Protein AF-A0A7S0DVK1-F1 (afdb_monomer)

pLDDT: mean 75.24, std 17.15, range [36.19, 96.38]

Organism: NCBI:txid3032

Sequence (232 aa):
MAEKRKADSSQGLMGMIQQQLSDMPSQSKKPRQAEKNMGTDPLQTLFNRLKEIRDDFHKRGDMGGCNVEIEAKLGLIVSSDTGGRTGPFTPGAGAIEMLPGVMKGKKFVSGVSRRDFESFRKLQDVPALAEKIAKKTHAYTYNDDQRIQTDEEGNVILEMKTRELEFQIHLPACPYDCRITVSIEKPLEQKESLAVKDGWHSHRVKDRTSFVDLKARQGHSKASQWQADFTR

Mean predicted aligned error: 13.67 Å

Radius of gyration: 28.04 Å; Cα contacts (8 Å, |Δi|>4): 345; chains: 1; bounding box: 51×54×105 Å

Nearest PDB structures (foldseek):
  1d8h-assembly2_C  TM=8.168E-01  e=3.077E-07  Saccharomyces cerevisiae
  4pn1-assembly1_B  TM=6.549E-01  e=2.344E-08  Schizosaccharomyces pombe
  4pn0-assembly2_C  TM=6.817E-01  e=4.708E-08  Schizosaccharomyces pombe
  4pn1-assembly3_C  TM=7.565E-01  e=4.024E-07  Schizosaccharomyces pombe
  4pn0-assembly2_D  TM=6.816E-01  e=2.353E-07  Schizosaccharomyces pombe

Secondary structure (DSSP, 8-state):
--------SSHHHHHHHHHHHSSS-----------------HHHHHHHHHHHHHHHHHHHT--SS-EEEEEEEEEEEEETTT-SB-S---TT---EE--HHHHTTEEEEE---HHHHHHHHHHT--TTSEEEEEEEEEEEE-TTSEEEEEETT--EEEEEEEEEEEEEEE-TTSSSEEEEEEEEEEEPP--S--PPPS--SEEEEEEEEEEEEHHHHTT-TTS---EEEEE-

Structure (mmCIF, N/CA/C/O backbone):
data_AF-A0A7S0DVK1-F1
#
_entry.id   AF-A0A7S0DVK1-F1
#
loop_
_atom_site.group_PDB
_atom_site.id
_atom_site.type_symbol
_atom_site.label_atom_id
_atom_site.label_alt_id
_atom_site.label_comp_id
_atom_site.label_asym_id
_atom_site.label_entity_id
_atom_site.label_seq_id
_atom_site.pdbx_PDB_ins_code
_atom_site.Cartn_x
_atom_site.Cartn_y
_atom_site.Cartn_z
_atom_site.occupancy
_atom_site.B_iso_or_equiv
_atom_site.auth_seq_id
_atom_site.auth_comp_id
_atom_site.auth_asym_id
_atom_site.auth_atom_id
_atom_site.pdbx_PDB_model_num
ATOM 1 N N . MET A 1 1 ? 23.528 -32.175 -79.974 1.00 41.38 1 MET A N 1
ATOM 2 C CA . MET A 1 1 ? 23.850 -30.795 -79.556 1.00 41.38 1 MET A CA 1
ATOM 3 C C . MET A 1 1 ? 22.747 -30.323 -78.624 1.00 41.38 1 MET A C 1
ATOM 5 O O . MET A 1 1 ? 21.631 -30.148 -79.087 1.00 41.38 1 MET A O 1
ATOM 9 N N . ALA A 1 2 ? 23.015 -30.215 -77.325 1.00 40.31 2 ALA A N 1
ATOM 10 C CA . ALA A 1 2 ? 22.066 -29.676 -76.354 1.00 40.31 2 ALA A CA 1
ATOM 11 C C . ALA A 1 2 ? 22.835 -28.717 -75.445 1.00 40.31 2 ALA A C 1
ATOM 13 O O . ALA A 1 2 ? 23.632 -29.152 -74.615 1.00 40.31 2 ALA A O 1
ATOM 14 N N . GLU A 1 3 ? 22.641 -27.416 -75.653 1.00 38.03 3 GLU A N 1
ATOM 15 C CA . GLU A 1 3 ? 23.279 -26.363 -74.871 1.00 38.03 3 GLU A CA 1
ATOM 16 C C . GLU A 1 3 ? 22.235 -25.571 -74.076 1.00 38.03 3 GLU A C 1
ATOM 18 O O . GLU A 1 3 ? 21.311 -24.978 -74.626 1.00 38.03 3 GLU A O 1
ATOM 23 N N . LYS A 1 4 ? 22.412 -25.637 -72.751 1.00 46.94 4 LYS A N 1
ATOM 24 C CA . LYS A 1 4 ? 22.251 -24.591 -71.728 1.00 46.94 4 LYS A CA 1
ATOM 25 C C . LYS A 1 4 ? 21.407 -23.361 -72.086 1.00 46.94 4 LYS A C 1
ATOM 27 O O . LYS A 1 4 ? 21.846 -22.571 -72.909 1.00 46.94 4 LYS A O 1
ATOM 32 N N . ARG A 1 5 ? 20.416 -23.046 -71.234 1.00 41.91 5 ARG A N 1
ATOM 33 C CA . ARG A 1 5 ? 20.303 -21.721 -70.575 1.00 41.91 5 ARG A CA 1
ATOM 34 C C . ARG A 1 5 ? 19.697 -21.849 -69.172 1.00 41.91 5 ARG A C 1
ATOM 36 O O . ARG A 1 5 ? 18.561 -22.276 -69.006 1.00 41.91 5 ARG A O 1
ATOM 43 N N . LYS A 1 6 ? 20.482 -21.455 -68.169 1.00 47.03 6 LYS A N 1
ATOM 44 C CA . LYS A 1 6 ? 20.056 -21.094 -66.812 1.00 47.03 6 LYS A CA 1
ATOM 45 C C . LYS A 1 6 ? 20.695 -19.740 -66.495 1.00 47.03 6 LYS A C 1
ATOM 47 O O . LYS A 1 6 ? 21.827 -19.520 -66.911 1.00 47.03 6 LYS A O 1
ATOM 52 N N . ALA A 1 7 ? 19.977 -18.973 -65.675 1.00 45.81 7 ALA A N 1
ATOM 53 C CA . ALA A 1 7 ? 20.378 -17.770 -64.941 1.00 45.81 7 ALA A CA 1
ATOM 54 C C . ALA A 1 7 ? 20.360 -16.440 -65.716 1.00 45.81 7 ALA A C 1
ATOM 56 O O . ALA A 1 7 ? 21.209 -16.207 -66.561 1.00 45.81 7 ALA A O 1
ATOM 57 N N . ASP A 1 8 ? 19.383 -15.583 -65.386 1.00 49.91 8 ASP A N 1
ATOM 58 C CA . ASP A 1 8 ? 19.635 -14.193 -64.956 1.00 49.91 8 ASP A CA 1
ATOM 59 C C . ASP A 1 8 ? 18.326 -13.492 -64.542 1.00 49.91 8 ASP A C 1
ATOM 61 O O . ASP A 1 8 ? 17.717 -12.740 -65.296 1.00 49.91 8 ASP A O 1
ATOM 65 N N . SER A 1 9 ? 17.854 -13.752 -63.318 1.00 51.34 9 SER A N 1
ATOM 66 C CA . SER A 1 9 ? 16.711 -13.022 -62.731 1.00 51.34 9 SER A CA 1
ATOM 67 C C . SER A 1 9 ? 16.993 -12.458 -61.334 1.00 51.34 9 SER A C 1
ATOM 69 O O . SER A 1 9 ? 16.112 -11.866 -60.718 1.00 51.34 9 SER A O 1
ATOM 71 N N . SER A 1 10 ? 18.214 -12.619 -60.816 1.00 50.59 10 SER A N 1
ATOM 72 C CA . SER A 1 10 ? 18.593 -12.204 -59.458 1.00 50.59 10 SER A CA 1
ATOM 73 C C . SER A 1 10 ? 19.271 -10.833 -59.381 1.00 50.59 10 SER A C 1
ATOM 75 O O . SER A 1 10 ? 19.397 -10.296 -58.284 1.00 50.59 10 SER A O 1
ATOM 77 N N . GLN A 1 11 ? 19.673 -10.230 -60.507 1.00 49.16 11 GLN A N 1
ATOM 78 C CA . GLN A 1 11 ? 20.284 -8.891 -60.507 1.00 49.16 11 GLN A CA 1
ATOM 79 C C . GLN A 1 11 ? 19.259 -7.743 -60.488 1.00 49.16 11 GLN A C 1
ATOM 81 O O . GLN A 1 11 ? 19.548 -6.684 -59.939 1.00 49.16 11 GLN A O 1
ATOM 86 N N . GLY A 1 12 ? 18.038 -7.954 -60.996 1.00 44.53 12 GLY A N 1
ATOM 87 C CA . GLY A 1 12 ? 16.997 -6.915 -61.017 1.00 44.53 12 GLY A CA 1
ATOM 88 C C . GLY A 1 12 ? 16.368 -6.618 -59.650 1.00 44.53 12 GLY A C 1
ATOM 89 O O . GLY A 1 12 ? 16.011 -5.476 -59.370 1.00 44.53 12 GLY A O 1
ATOM 90 N N . LEU A 1 13 ? 16.274 -7.621 -58.766 1.00 48.06 13 LEU A N 1
ATOM 91 C CA . LEU A 1 13 ? 15.628 -7.462 -57.455 1.00 48.06 13 LEU A CA 1
ATOM 92 C C . LEU A 1 13 ? 16.511 -6.716 -56.437 1.00 48.06 13 LEU A C 1
ATOM 94 O O . LEU A 1 13 ? 15.996 -5.975 -55.605 1.00 48.06 13 LEU A O 1
ATOM 98 N N . MET A 1 14 ? 17.837 -6.878 -56.517 1.00 48.59 14 MET A N 1
ATOM 99 C CA . MET A 1 14 ? 18.789 -6.200 -55.623 1.00 48.59 14 MET A CA 1
ATOM 100 C C . MET A 1 14 ? 18.850 -4.685 -55.873 1.00 48.59 14 MET A C 1
ATOM 102 O O . MET A 1 14 ? 18.944 -3.915 -54.919 1.00 48.59 14 MET A O 1
ATOM 106 N N . GLY A 1 15 ? 18.734 -4.247 -57.134 1.00 47.47 15 GLY A N 1
ATOM 107 C CA . GLY A 1 15 ? 18.763 -2.822 -57.487 1.00 47.47 15 GLY A CA 1
ATOM 108 C C . GLY A 1 15 ? 17.544 -2.042 -56.983 1.00 47.47 15 GLY A C 1
ATOM 109 O O . GLY A 1 15 ? 17.680 -0.907 -56.534 1.00 47.47 15 GLY A O 1
ATOM 110 N N . MET A 1 16 ? 16.359 -2.666 -56.971 1.00 52.06 16 MET A N 1
ATOM 111 C CA . MET A 1 16 ? 15.129 -2.017 -56.494 1.00 52.06 16 MET A CA 1
ATOM 112 C C . MET A 1 16 ? 15.072 -1.875 -54.965 1.00 52.06 16 MET A C 1
ATOM 114 O O . MET A 1 16 ? 14.532 -0.889 -54.464 1.00 52.06 16 MET A O 1
ATOM 118 N N . ILE A 1 17 ? 15.677 -2.802 -54.214 1.00 51.41 17 ILE A N 1
ATOM 119 C CA . ILE A 1 17 ? 15.744 -2.718 -52.743 1.00 51.41 17 ILE A CA 1
ATOM 120 C C . ILE A 1 17 ? 16.696 -1.595 -52.301 1.00 51.41 17 ILE A C 1
ATOM 122 O O . ILE A 1 17 ? 16.425 -0.906 -51.319 1.00 51.41 17 ILE A O 1
ATOM 126 N N . GLN A 1 18 ? 17.780 -1.352 -53.044 1.00 49.88 18 GLN A N 1
ATOM 127 C CA . GLN A 1 18 ? 18.722 -0.276 -52.721 1.00 49.88 18 GLN A CA 1
ATOM 128 C C . GLN A 1 18 ? 18.139 1.125 -52.943 1.00 49.88 18 GLN A C 1
ATOM 130 O O . GLN A 1 18 ? 18.458 2.035 -52.181 1.00 49.88 18 GLN A O 1
ATOM 135 N N . GLN A 1 19 ? 17.242 1.291 -53.917 1.00 48.72 19 GLN A N 1
ATOM 136 C CA . GLN A 1 19 ? 16.656 2.594 -54.240 1.00 48.72 19 GLN A CA 1
ATOM 137 C C . GLN A 1 19 ? 15.481 2.980 -53.319 1.00 48.72 19 GLN A C 1
ATOM 139 O O . GLN A 1 19 ? 15.229 4.161 -53.108 1.00 48.72 19 GLN A O 1
ATOM 144 N N . GLN A 1 20 ? 14.813 2.012 -52.678 1.00 46.94 20 GLN A N 1
ATOM 145 C CA . GLN A 1 20 ? 13.814 2.297 -51.632 1.00 46.94 20 GLN A CA 1
ATOM 146 C C . GLN A 1 20 ? 14.429 2.635 -50.262 1.00 46.94 20 GLN A C 1
ATOM 148 O O . GLN A 1 20 ? 13.746 3.194 -49.405 1.00 46.94 20 GLN A O 1
ATOM 153 N N . LEU A 1 21 ? 15.714 2.333 -50.046 1.00 44.25 21 LEU A N 1
ATOM 154 C CA . LEU A 1 21 ? 16.427 2.672 -48.809 1.00 44.25 21 LEU A CA 1
ATOM 155 C C . LEU A 1 21 ? 17.049 4.079 -48.834 1.00 44.25 21 LEU A C 1
ATOM 157 O O . LEU A 1 21 ? 17.351 4.614 -47.769 1.00 44.25 21 LEU A O 1
ATOM 161 N N . SER A 1 22 ? 17.224 4.688 -50.013 1.00 45.62 22 SER A N 1
ATOM 162 C CA . SER A 1 22 ? 17.823 6.024 -50.163 1.00 45.62 22 SER A CA 1
ATOM 163 C C . SER A 1 22 ? 16.842 7.188 -49.982 1.00 45.62 22 SER A C 1
ATOM 165 O O . SER A 1 22 ? 17.287 8.297 -49.701 1.00 45.62 22 SER A O 1
ATOM 167 N N . ASP A 1 23 ? 15.533 6.936 -50.073 1.00 42.38 23 ASP A N 1
ATOM 168 C CA . ASP A 1 23 ? 14.489 7.974 -50.000 1.00 42.38 23 ASP A CA 1
ATOM 169 C C . ASP A 1 23 ? 13.809 8.076 -48.622 1.00 42.38 23 ASP A C 1
ATOM 171 O O . ASP A 1 23 ? 12.828 8.804 -48.448 1.00 42.38 23 ASP A O 1
ATOM 175 N N . MET A 1 24 ? 14.330 7.389 -47.599 1.00 40.25 24 MET A N 1
ATOM 176 C CA . MET A 1 24 ? 13.865 7.614 -46.231 1.00 40.25 24 MET A CA 1
ATOM 177 C C . MET A 1 24 ? 14.473 8.907 -45.670 1.00 40.25 24 MET A C 1
ATOM 179 O O . MET A 1 24 ? 15.699 9.042 -45.630 1.00 40.25 24 MET A O 1
ATOM 183 N N . PRO A 1 25 ? 13.656 9.863 -45.187 1.00 37.81 25 PRO A N 1
ATOM 184 C CA . PRO A 1 25 ? 14.170 11.087 -44.599 1.00 37.81 25 PRO A CA 1
ATOM 185 C C . PRO A 1 25 ? 15.069 10.739 -43.413 1.00 37.81 25 PRO A C 1
ATOM 187 O O . PRO A 1 25 ? 14.627 10.138 -42.432 1.00 37.81 25 PRO A O 1
ATOM 190 N N . SER A 1 26 ? 16.333 11.155 -43.511 1.00 47.69 26 SER A N 1
ATOM 191 C CA . SER A 1 26 ? 17.316 11.157 -42.430 1.00 47.69 26 SER A CA 1
ATOM 192 C C . SER A 1 26 ? 16.790 12.007 -41.270 1.00 47.69 26 SER A C 1
ATOM 194 O O . SER A 1 26 ? 17.129 13.182 -41.108 1.00 47.69 26 SER A O 1
ATOM 196 N N . GLN A 1 27 ? 15.951 11.414 -40.422 1.00 45.12 27 GLN A N 1
ATOM 197 C CA . GLN A 1 27 ? 15.695 11.931 -39.091 1.00 45.12 27 GLN A CA 1
ATOM 198 C C . GLN A 1 27 ? 16.911 11.604 -38.229 1.00 45.12 27 GLN A C 1
ATOM 200 O O . GLN A 1 27 ? 16.875 10.750 -37.350 1.00 45.12 27 GLN A O 1
ATOM 205 N N . SER A 1 28 ? 17.988 12.361 -38.433 1.00 41.62 28 SER A N 1
ATOM 206 C CA . SER A 1 28 ? 19.069 12.523 -37.466 1.00 41.62 28 SER A CA 1
ATOM 207 C C . SER A 1 28 ? 18.577 13.330 -36.255 1.00 41.62 28 SER A C 1
ATOM 209 O O . SER A 1 28 ? 19.217 14.281 -35.805 1.00 41.62 28 SER A O 1
ATOM 211 N N . LYS A 1 29 ? 17.412 12.979 -35.703 1.00 41.78 29 LYS A N 1
ATOM 212 C CA . LYS A 1 29 ? 17.130 13.291 -34.312 1.00 41.78 29 LYS A CA 1
ATOM 213 C C . LYS A 1 29 ? 17.962 12.284 -33.546 1.00 41.78 29 LYS A C 1
ATOM 215 O O . LYS A 1 29 ? 17.603 11.110 -33.490 1.00 41.78 29 LYS A O 1
ATOM 220 N N . LYS A 1 30 ? 19.097 12.743 -33.000 1.00 37.88 30 LYS A N 1
ATOM 221 C CA . LYS A 1 30 ? 19.802 12.017 -31.937 1.00 37.88 30 LYS A CA 1
ATOM 222 C C . LYS A 1 30 ? 18.719 11.408 -31.042 1.00 37.88 30 LYS A C 1
ATOM 224 O O . LYS A 1 30 ? 17.828 12.175 -30.651 1.00 37.88 30 LYS A O 1
ATOM 229 N N . PRO A 1 31 ? 18.726 10.087 -30.774 1.00 39.97 31 PRO A N 1
ATOM 230 C CA . PRO A 1 31 ? 17.768 9.526 -29.841 1.00 39.97 31 PRO A CA 1
ATOM 231 C C . PRO A 1 31 ? 17.840 10.408 -28.604 1.00 39.97 31 PRO A C 1
ATOM 233 O O . PRO A 1 31 ? 18.941 10.633 -28.090 1.00 39.97 31 PRO A O 1
ATOM 236 N N . ARG A 1 32 ? 16.707 11.016 -28.213 1.00 38.44 32 ARG A N 1
ATOM 237 C CA . ARG A 1 32 ? 16.635 11.737 -26.942 1.00 38.44 32 ARG A CA 1
ATOM 238 C C . ARG A 1 32 ? 17.227 10.768 -25.944 1.00 38.44 32 ARG A C 1
ATOM 240 O O . ARG A 1 32 ? 16.721 9.653 -25.826 1.00 38.44 32 ARG A O 1
ATOM 247 N N . GLN A 1 33 ? 18.348 11.155 -25.344 1.00 36.19 33 GLN A N 1
ATOM 248 C CA . GLN A 1 33 ? 18.967 10.368 -24.302 1.00 36.19 33 GLN A CA 1
ATOM 249 C C . GLN A 1 33 ? 17.839 10.159 -23.301 1.00 36.19 33 GLN A C 1
ATOM 251 O O . GLN A 1 33 ? 17.321 11.144 -22.772 1.00 36.19 33 GLN A O 1
ATOM 256 N N . ALA A 1 34 ? 17.344 8.921 -23.185 1.00 41.56 34 ALA A N 1
ATOM 257 C CA . ALA A 1 34 ? 16.350 8.611 -22.176 1.00 41.56 34 ALA A CA 1
ATOM 258 C C . ALA A 1 34 ? 16.950 9.157 -20.888 1.00 41.56 34 ALA A C 1
ATOM 260 O O . ALA A 1 34 ? 18.116 8.850 -20.613 1.00 41.56 34 ALA A O 1
ATOM 261 N N . GLU A 1 35 ? 16.231 10.048 -20.197 1.00 43.75 35 GLU A N 1
ATOM 262 C CA . GLU A 1 35 ? 16.652 10.500 -18.878 1.00 43.75 35 GLU A CA 1
ATOM 263 C C . GLU A 1 35 ? 17.044 9.234 -18.136 1.00 43.75 35 GLU A C 1
ATOM 265 O O . GLU A 1 35 ? 16.230 8.319 -17.980 1.00 43.75 35 GLU A O 1
ATOM 270 N N . LYS A 1 36 ? 18.343 9.110 -17.854 1.00 47.16 36 LYS A N 1
ATOM 271 C CA . LYS A 1 36 ? 18.932 7.930 -17.242 1.00 47.16 36 LYS A CA 1
ATOM 272 C C . LYS A 1 36 ? 18.424 7.940 -15.810 1.00 47.16 36 LYS A C 1
ATOM 274 O O . LYS A 1 36 ? 19.112 8.379 -14.897 1.00 47.16 36 LYS A O 1
ATOM 279 N N . ASN A 1 37 ? 17.185 7.510 -15.622 1.00 52.44 37 ASN A N 1
ATOM 280 C CA . ASN A 1 37 ? 16.636 7.225 -14.320 1.00 52.44 37 ASN A CA 1
ATOM 281 C C . ASN A 1 37 ? 17.308 5.913 -13.909 1.00 52.44 37 ASN A C 1
ATOM 283 O O . ASN A 1 37 ? 16.774 4.827 -14.113 1.00 52.44 37 ASN A O 1
ATOM 287 N N . MET A 1 38 ? 18.562 6.015 -13.455 1.00 50.69 38 MET A N 1
ATOM 288 C CA . MET A 1 38 ? 19.439 4.892 -13.090 1.00 50.69 38 MET A CA 1
ATOM 289 C C . MET A 1 38 ? 18.941 4.144 -11.839 1.00 50.69 38 MET A C 1
ATOM 291 O O . MET A 1 38 ? 19.658 3.304 -11.303 1.00 50.69 38 MET A O 1
ATOM 295 N N . GLY A 1 39 ? 17.717 4.439 -11.391 1.00 56.62 39 GLY A N 1
ATOM 296 C CA . GLY A 1 39 ? 17.227 4.136 -10.061 1.00 56.62 39 GLY A CA 1
ATOM 297 C C . GLY A 1 39 ? 17.920 5.039 -9.047 1.00 56.62 39 GLY A C 1
ATOM 298 O O . GLY A 1 39 ? 19.141 5.027 -8.910 1.00 56.62 39 GLY A O 1
ATOM 299 N N . THR A 1 40 ? 17.153 5.856 -8.340 1.00 61.91 40 THR A N 1
ATOM 300 C CA . THR A 1 40 ? 17.604 6.392 -7.054 1.00 61.91 40 THR A CA 1
ATOM 301 C C . THR A 1 40 ? 17.559 5.254 -6.036 1.00 61.91 40 THR A C 1
ATOM 303 O O . THR A 1 40 ? 16.761 4.328 -6.184 1.00 61.91 40 THR A O 1
ATOM 306 N N . ASP A 1 41 ? 18.387 5.303 -4.990 1.00 70.19 41 ASP A N 1
ATOM 307 C CA . ASP A 1 41 ? 18.219 4.385 -3.860 1.00 70.19 41 ASP A CA 1
ATOM 308 C C . ASP A 1 41 ? 16.758 4.481 -3.360 1.00 70.19 41 ASP A C 1
ATOM 310 O O . ASP A 1 41 ? 16.315 5.583 -3.010 1.00 70.19 41 ASP A O 1
ATOM 314 N N . PRO A 1 42 ? 15.984 3.375 -3.344 1.00 67.94 42 PRO A N 1
ATOM 315 C CA . PRO A 1 42 ? 14.587 3.391 -2.907 1.00 67.94 42 PRO A CA 1
ATOM 316 C C . PRO A 1 42 ? 14.422 3.955 -1.497 1.00 67.94 42 PRO A C 1
ATOM 318 O O . PRO A 1 42 ? 13.396 4.572 -1.208 1.00 67.94 42 PRO A O 1
ATOM 321 N N . LEU A 1 43 ? 15.424 3.771 -0.630 1.00 73.50 43 LEU A N 1
ATOM 322 C CA . LEU A 1 43 ? 15.417 4.328 0.717 1.00 73.50 43 LEU A CA 1
ATOM 323 C C . LEU A 1 43 ? 15.540 5.847 0.686 1.00 73.50 43 LEU A C 1
ATOM 325 O O . LEU A 1 43 ? 14.836 6.524 1.429 1.00 73.50 43 LEU A O 1
ATOM 329 N N . GLN A 1 44 ? 16.369 6.391 -0.205 1.00 76.56 44 GLN A N 1
ATOM 330 C CA . GLN A 1 44 ? 16.499 7.834 -0.373 1.00 76.56 44 GLN A CA 1
ATOM 331 C C . GLN A 1 44 ? 15.225 8.449 -0.962 1.00 76.56 44 GLN A C 1
ATOM 333 O O . GLN A 1 44 ? 14.779 9.496 -0.490 1.00 76.56 44 GLN A O 1
ATOM 338 N N . THR A 1 45 ? 14.607 7.795 -1.951 1.00 72.81 45 THR A N 1
ATOM 339 C CA . THR A 1 45 ? 13.303 8.217 -2.483 1.00 72.81 45 THR A CA 1
ATOM 340 C C . THR A 1 45 ? 12.243 8.214 -1.384 1.00 72.81 45 THR A C 1
ATOM 342 O O . THR A 1 45 ? 11.575 9.228 -1.182 1.00 72.81 45 THR A O 1
ATOM 345 N N . LEU A 1 46 ? 12.119 7.114 -0.633 1.00 76.12 46 LEU A N 1
ATOM 346 C CA . LEU A 1 46 ? 11.175 7.021 0.479 1.00 76.12 46 LEU A CA 1
ATOM 347 C C . LEU A 1 46 ? 11.443 8.109 1.524 1.00 76.12 46 LEU A C 1
ATOM 349 O O . LEU A 1 46 ? 10.517 8.797 1.938 1.00 76.12 46 LEU A O 1
ATOM 353 N N . PHE A 1 47 ? 12.703 8.308 1.908 1.00 82.81 47 PHE A N 1
ATOM 354 C CA . PHE A 1 47 ? 13.099 9.333 2.868 1.00 82.81 47 PHE A CA 1
ATOM 355 C C . PHE A 1 47 ? 12.680 10.737 2.418 1.00 82.81 47 PHE A C 1
ATOM 357 O O . PHE A 1 47 ? 12.074 11.473 3.196 1.00 82.81 47 PHE A O 1
ATOM 364 N N . ASN A 1 48 ? 12.951 11.100 1.160 1.00 81.19 48 ASN A N 1
ATOM 365 C CA . ASN A 1 48 ? 12.584 12.407 0.613 1.00 81.19 48 ASN A CA 1
ATOM 366 C C . ASN A 1 48 ? 11.063 12.615 0.638 1.00 81.19 48 ASN A C 1
ATOM 368 O O . ASN A 1 48 ? 10.596 13.657 1.092 1.00 81.19 48 ASN A O 1
ATOM 372 N N . ARG A 1 49 ? 10.290 11.596 0.246 1.00 76.81 49 ARG A N 1
ATOM 373 C CA . ARG A 1 49 ? 8.822 11.638 0.270 1.00 76.81 49 ARG A CA 1
ATOM 374 C C . ARG A 1 49 ? 8.249 11.743 1.679 1.00 76.81 49 ARG A C 1
ATOM 376 O O . ARG A 1 49 ? 7.352 12.543 1.924 1.00 76.81 49 ARG A O 1
ATOM 383 N N . LEU A 1 50 ? 8.779 10.972 2.627 1.00 81.81 50 LEU A N 1
ATOM 384 C CA . LEU A 1 50 ? 8.355 11.055 4.026 1.00 81.81 50 LEU A CA 1
ATOM 385 C C . LEU A 1 50 ? 8.688 12.420 4.636 1.00 81.81 50 LEU A C 1
ATOM 387 O O . LEU A 1 50 ? 7.913 12.940 5.439 1.00 81.81 50 LEU A O 1
ATOM 391 N N . LYS A 1 51 ? 9.812 13.025 4.234 1.00 85.69 51 LYS A N 1
ATOM 392 C CA . LYS A 1 51 ? 10.178 14.382 4.642 1.00 85.69 51 LYS A CA 1
ATOM 393 C C . LYS A 1 51 ? 9.191 15.423 4.102 1.00 85.69 51 LYS A C 1
ATOM 395 O O . LYS A 1 51 ? 8.739 16.248 4.888 1.00 85.69 51 LYS A O 1
ATOM 400 N N . GLU A 1 52 ? 8.825 15.353 2.819 1.00 82.81 52 GLU A N 1
ATOM 401 C CA . GLU A 1 52 ? 7.811 16.230 2.204 1.00 82.81 52 GLU A CA 1
ATOM 402 C C . GLU A 1 52 ? 6.486 16.175 2.982 1.00 82.81 52 GLU A C 1
ATOM 404 O O . GLU A 1 52 ? 5.984 17.206 3.424 1.00 82.81 52 GLU A O 1
ATOM 409 N N . ILE A 1 53 ? 5.988 14.964 3.258 1.00 78.69 53 ILE A N 1
ATOM 410 C CA . ILE A 1 53 ? 4.753 14.753 4.029 1.00 78.69 53 ILE A CA 1
ATOM 411 C C . ILE A 1 53 ? 4.852 15.355 5.431 1.00 78.69 53 ILE A C 1
ATOM 413 O O . ILE A 1 53 ? 3.938 16.043 5.886 1.00 78.69 53 ILE A O 1
ATOM 417 N N . ARG A 1 54 ? 5.951 15.082 6.143 1.00 83.62 54 ARG A N 1
ATOM 418 C CA . ARG A 1 54 ? 6.169 15.611 7.491 1.00 83.62 54 ARG A CA 1
ATOM 419 C C . ARG A 1 54 ? 6.153 17.137 7.484 1.00 83.62 54 ARG A C 1
ATOM 421 O O . ARG A 1 54 ? 5.547 17.741 8.368 1.00 83.62 54 ARG A O 1
ATOM 428 N N . ASP A 1 55 ? 6.830 17.754 6.524 1.00 85.31 55 ASP A N 1
ATOM 429 C CA . ASP A 1 55 ? 6.918 19.208 6.426 1.00 85.31 55 ASP A CA 1
ATOM 430 C C . ASP A 1 55 ? 5.537 19.811 6.091 1.00 85.31 55 ASP A C 1
ATOM 432 O O . ASP A 1 55 ? 5.162 20.843 6.649 1.00 85.31 55 ASP A O 1
ATOM 436 N N . ASP A 1 56 ? 4.729 19.133 5.274 1.00 81.19 56 ASP A N 1
ATOM 437 C CA . ASP A 1 56 ? 3.349 19.536 4.984 1.00 81.19 56 ASP A CA 1
ATOM 438 C C . ASP A 1 56 ? 2.404 19.359 6.184 1.00 81.19 56 ASP A C 1
ATOM 440 O O . ASP A 1 56 ? 1.535 20.204 6.409 1.00 81.19 56 ASP A O 1
ATOM 444 N N . PHE A 1 57 ? 2.600 18.337 7.025 1.00 77.88 57 PHE A N 1
ATOM 445 C CA . PHE A 1 57 ? 1.895 18.229 8.311 1.00 77.88 57 PHE A CA 1
ATOM 446 C C . PHE A 1 57 ? 2.199 19.391 9.249 1.00 77.88 57 PHE A C 1
ATOM 448 O O . PHE A 1 57 ? 1.281 19.948 9.854 1.00 77.88 57 PHE A O 1
ATOM 455 N N . HIS A 1 58 ? 3.471 19.788 9.343 1.00 81.69 58 HIS A N 1
ATOM 456 C CA . HIS A 1 58 ? 3.866 20.925 10.173 1.00 81.69 58 HIS A CA 1
ATOM 457 C C . HIS A 1 58 ? 3.202 22.220 9.699 1.00 81.69 58 HIS A C 1
ATOM 459 O O . HIS A 1 58 ? 2.722 22.989 10.527 1.00 81.69 58 HIS A O 1
ATOM 465 N N . LYS A 1 59 ? 3.117 22.445 8.381 1.00 84.19 59 LYS A N 1
ATOM 466 C CA . LYS A 1 59 ? 2.457 23.635 7.816 1.00 84.19 59 LYS A CA 1
ATOM 467 C C . LYS A 1 59 ? 0.954 23.671 8.093 1.00 84.19 59 LYS A C 1
ATOM 469 O O . LYS A 1 59 ? 0.415 24.747 8.322 1.00 84.19 59 LYS A O 1
ATOM 474 N N . ARG A 1 60 ? 0.280 22.515 8.053 1.00 80.69 60 ARG A N 1
ATOM 475 C CA . ARG A 1 60 ? -1.173 22.407 8.272 1.00 80.69 60 ARG A CA 1
ATOM 476 C C . ARG A 1 60 ? -1.584 22.481 9.745 1.00 80.69 60 ARG A C 1
ATOM 478 O O . ARG A 1 60 ? -2.754 22.704 10.027 1.00 80.69 60 ARG A O 1
ATOM 485 N N . GLY A 1 61 ? -0.649 22.292 10.680 1.00 72.94 61 GLY A N 1
ATOM 486 C CA . GLY A 1 61 ? -0.958 22.204 12.112 1.00 72.94 61 GLY A CA 1
ATOM 487 C C . GLY A 1 61 ? -1.625 20.882 12.523 1.00 72.94 61 GLY A C 1
ATOM 488 O O . GLY A 1 61 ? -2.088 20.752 13.651 1.00 72.94 61 GLY A O 1
ATOM 489 N N . ASP A 1 62 ? -1.631 19.881 11.639 1.00 69.94 62 ASP A N 1
ATOM 490 C CA . ASP A 1 62 ? -2.304 18.578 11.795 1.00 69.94 62 ASP A CA 1
ATOM 491 C C . ASP A 1 62 ? -1.510 17.563 12.657 1.00 69.94 62 ASP A C 1
ATOM 493 O O . ASP A 1 62 ? -1.766 16.362 12.624 1.00 69.94 62 ASP A O 1
ATOM 497 N N . MET A 1 63 ? -0.522 18.013 13.437 1.00 64.31 63 MET A N 1
ATOM 498 C CA . MET A 1 63 ? 0.378 17.136 14.211 1.00 64.31 63 MET A CA 1
ATOM 499 C C . MET A 1 63 ? -0.253 16.560 15.499 1.00 64.31 63 MET A C 1
ATOM 501 O O . MET A 1 63 ? 0.400 15.791 16.205 1.00 64.31 63 MET A O 1
ATOM 505 N N . GLY A 1 64 ? -1.495 16.928 15.838 1.00 64.31 64 GLY A N 1
ATOM 506 C CA . GLY A 1 64 ? -2.198 16.470 17.042 1.00 64.31 64 GLY A CA 1
ATOM 507 C C . GLY A 1 64 ? -3.271 15.414 16.753 1.00 64.31 64 GLY A C 1
ATOM 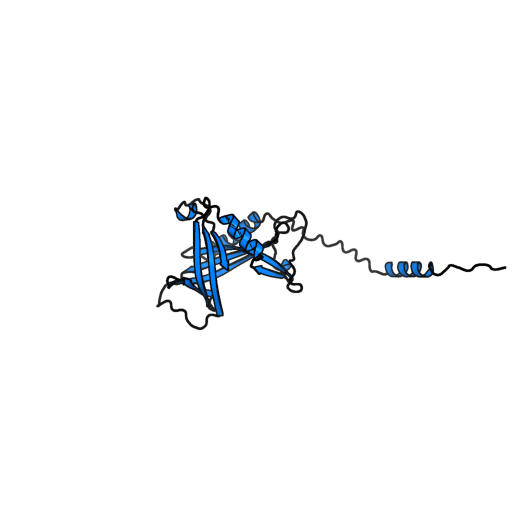508 O O . GLY A 1 64 ? -4.097 15.596 15.865 1.00 64.31 64 GLY A O 1
ATOM 509 N N . GLY A 1 65 ? -3.286 14.321 17.525 1.00 68.69 65 GLY A N 1
ATOM 510 C CA . GLY A 1 65 ? -4.417 13.377 17.594 1.00 68.69 65 GLY A CA 1
ATOM 511 C C . GLY A 1 65 ? -4.645 12.470 16.376 1.00 68.69 65 GLY A C 1
ATOM 512 O O . GLY A 1 65 ? -5.674 11.805 16.312 1.00 68.69 65 GLY A O 1
ATOM 513 N N . CYS A 1 66 ? -3.714 12.428 15.422 1.00 74.38 66 CYS A N 1
ATOM 514 C CA . CYS A 1 66 ? -3.830 11.638 14.196 1.00 74.38 66 CYS A CA 1
ATOM 515 C C . CYS A 1 66 ? -2.779 10.521 14.162 1.00 74.38 66 CYS A C 1
ATOM 517 O O . CYS A 1 66 ? -1.628 10.746 14.537 1.00 74.38 66 CYS A O 1
ATOM 519 N N . ASN A 1 67 ? -3.149 9.344 13.656 1.00 81.12 67 ASN A N 1
ATOM 520 C CA . ASN A 1 67 ? -2.204 8.267 13.377 1.00 81.12 67 ASN A CA 1
ATOM 521 C C . ASN A 1 67 ? -1.738 8.359 11.921 1.00 81.12 67 ASN A C 1
ATOM 523 O O . ASN A 1 67 ? -2.547 8.558 11.016 1.00 81.12 67 ASN A O 1
ATOM 527 N N . VAL A 1 68 ? -0.437 8.203 11.685 1.00 81.19 68 VAL A N 1
ATOM 528 C CA . VAL A 1 68 ? 0.121 8.110 10.330 1.00 81.19 68 VAL A CA 1
ATOM 529 C C . VAL A 1 68 ? 0.406 6.644 10.030 1.00 81.19 68 VAL A C 1
ATOM 531 O O . VAL A 1 68 ? 1.228 6.020 10.696 1.00 81.19 68 VAL A O 1
ATOM 534 N N . GLU A 1 69 ? -0.250 6.104 9.007 1.00 86.44 69 GLU A N 1
ATOM 535 C CA . GLU A 1 69 ? 0.008 4.759 8.500 1.00 86.44 69 GLU A CA 1
ATOM 536 C C . GLU A 1 69 ? 0.864 4.846 7.233 1.00 86.44 69 GLU A C 1
ATOM 538 O O . GLU A 1 69 ? 0.466 5.458 6.240 1.00 86.44 69 GLU A O 1
ATOM 543 N N . ILE A 1 70 ? 2.033 4.205 7.255 1.00 87.75 70 ILE A N 1
ATOM 544 C CA . ILE A 1 70 ? 2.888 4.015 6.081 1.00 87.75 70 ILE A CA 1
ATOM 545 C C . ILE A 1 70 ? 2.838 2.530 5.729 1.00 87.75 70 ILE A C 1
ATOM 547 O O . ILE A 1 70 ? 3.319 1.689 6.484 1.00 87.75 70 ILE A O 1
ATOM 551 N N . GLU A 1 71 ? 2.262 2.202 4.577 1.00 92.06 71 GLU A N 1
ATOM 552 C CA . GLU A 1 71 ? 2.025 0.822 4.154 1.00 92.06 71 GLU A CA 1
ATOM 553 C C . GLU A 1 71 ? 2.740 0.544 2.826 1.00 92.06 71 GLU A C 1
ATOM 555 O O . GLU A 1 71 ? 2.552 1.260 1.840 1.00 92.06 71 GLU A O 1
ATOM 560 N N . ALA A 1 72 ? 3.546 -0.520 2.792 1.00 92.50 72 ALA A N 1
ATOM 561 C CA . ALA A 1 72 ? 4.188 -1.026 1.584 1.00 92.50 72 ALA A CA 1
ATOM 562 C C . ALA A 1 72 ? 3.486 -2.311 1.123 1.00 92.50 72 ALA A C 1
ATOM 564 O O . ALA A 1 72 ? 3.454 -3.311 1.839 1.00 92.50 72 ALA A O 1
ATOM 565 N N . LYS A 1 73 ? 2.926 -2.294 -0.089 1.00 95.25 73 LYS A N 1
ATOM 566 C CA . LYS A 1 73 ? 2.222 -3.433 -0.691 1.00 95.25 73 LYS A CA 1
ATOM 567 C C . LYS A 1 73 ? 3.007 -4.016 -1.845 1.00 95.25 73 LYS A C 1
ATOM 569 O O . LYS A 1 73 ? 3.372 -3.295 -2.771 1.00 95.25 73 LYS A O 1
ATOM 574 N N . LEU A 1 74 ? 3.147 -5.337 -1.837 1.00 96.00 74 LEU A N 1
ATOM 575 C CA . LEU A 1 74 ? 3.618 -6.085 -2.996 1.00 96.00 74 LEU A CA 1
ATOM 576 C C . LEU A 1 74 ? 2.519 -6.185 -4.058 1.00 96.00 74 LEU A C 1
ATOM 578 O O . LEU A 1 74 ? 1.326 -6.315 -3.752 1.00 96.00 74 LEU A O 1
ATOM 582 N N . GLY A 1 75 ? 2.933 -6.106 -5.315 1.00 96.38 75 GLY A N 1
ATOM 583 C CA . GLY A 1 75 ? 2.043 -6.167 -6.463 1.00 96.38 75 GLY A CA 1
ATOM 584 C C . GLY A 1 75 ? 2.802 -6.143 -7.776 1.00 96.38 75 GLY A C 1
ATOM 585 O O . GLY A 1 75 ? 3.999 -6.411 -7.820 1.00 96.38 75 GLY A O 1
ATOM 586 N N . LEU A 1 76 ? 2.098 -5.820 -8.853 1.00 95.69 76 LEU A N 1
ATOM 587 C CA . LEU A 1 76 ? 2.666 -5.697 -10.190 1.00 95.69 76 LEU A CA 1
ATOM 588 C C . LEU A 1 76 ? 2.238 -4.377 -10.816 1.00 95.69 76 LEU A C 1
ATOM 590 O O . LEU A 1 76 ? 1.060 -4.013 -10.772 1.00 95.69 76 LEU A O 1
ATOM 594 N N . ILE A 1 77 ? 3.180 -3.686 -11.450 1.00 94.88 77 ILE A N 1
ATOM 595 C CA . ILE A 1 77 ? 2.861 -2.582 -12.351 1.00 94.88 77 ILE A CA 1
ATOM 596 C C . ILE A 1 77 ? 2.592 -3.184 -13.725 1.00 94.88 77 ILE A C 1
ATOM 598 O O . ILE A 1 77 ? 3.491 -3.732 -14.360 1.00 94.88 77 ILE A O 1
ATOM 602 N N . VAL A 1 78 ? 1.354 -3.098 -14.194 1.00 94.88 78 VAL A N 1
ATOM 603 C CA . VAL A 1 78 ? 0.925 -3.722 -15.450 1.00 94.88 78 VAL A CA 1
ATOM 604 C C . VAL A 1 78 ? 0.503 -2.680 -16.473 1.00 94.88 78 VAL A C 1
ATOM 606 O O . VAL A 1 78 ? -0.006 -1.618 -16.110 1.00 94.88 78 VAL A O 1
ATOM 609 N N . SER A 1 79 ? 0.684 -2.994 -17.755 1.00 93.00 79 SER A N 1
ATOM 610 C CA . SER A 1 79 ? 0.061 -2.232 -18.839 1.00 93.00 79 SER A CA 1
ATOM 611 C C . SER A 1 79 ? -1.455 -2.350 -18.730 1.00 93.00 79 SER A C 1
ATOM 613 O O . SER A 1 79 ? -1.986 -3.442 -18.517 1.00 93.00 79 SER A O 1
ATOM 615 N N . SER A 1 80 ? -2.157 -1.235 -18.909 1.00 91.81 80 SER A N 1
ATOM 616 C CA . SER A 1 80 ? -3.616 -1.244 -19.000 1.00 91.81 80 SER A CA 1
ATOM 617 C C . SER A 1 80 ? -4.121 -1.965 -20.252 1.00 91.81 80 SER A C 1
ATOM 619 O O . SER A 1 80 ? -5.220 -2.510 -20.208 1.00 91.81 80 SER A O 1
ATOM 621 N N . ASP A 1 81 ? -3.315 -2.016 -21.317 1.00 90.94 81 ASP A N 1
ATOM 622 C CA . ASP A 1 81 ? -3.700 -2.593 -22.608 1.00 90.94 81 ASP A CA 1
ATOM 623 C C . ASP A 1 81 ? -3.428 -4.099 -22.658 1.00 90.94 81 ASP A C 1
ATOM 625 O O . ASP A 1 81 ? -4.276 -4.878 -23.081 1.00 90.94 81 ASP A O 1
ATOM 629 N N . THR A 1 82 ? -2.240 -4.527 -22.212 1.00 90.19 82 THR A N 1
ATOM 630 C CA . THR A 1 82 ? -1.822 -5.936 -22.322 1.00 90.19 82 THR A CA 1
ATOM 631 C C . THR A 1 82 ? -2.028 -6.736 -21.040 1.00 90.19 82 THR A C 1
ATOM 633 O O . THR A 1 82 ? -1.963 -7.961 -21.069 1.00 90.19 82 THR A O 1
ATOM 636 N N . GLY A 1 83 ? -2.203 -6.071 -19.892 1.00 88.81 83 GLY A N 1
ATOM 637 C CA . GLY A 1 83 ? -2.252 -6.715 -18.574 1.00 88.81 83 GLY A CA 1
ATOM 638 C C . GLY A 1 83 ? -0.925 -7.337 -18.114 1.00 88.81 83 GLY A C 1
ATOM 639 O O . GLY A 1 83 ? -0.828 -7.790 -16.975 1.00 88.81 83 GLY A O 1
ATOM 640 N N . GLY A 1 84 ? 0.107 -7.341 -18.963 1.00 89.12 84 GLY A N 1
ATOM 641 C CA . GLY A 1 84 ? 1.435 -7.843 -18.631 1.00 89.12 84 GLY A CA 1
ATOM 642 C C . GLY A 1 84 ? 2.183 -6.889 -17.706 1.00 89.12 84 GLY A C 1
ATOM 643 O O . GLY A 1 84 ? 1.985 -5.672 -17.765 1.00 89.12 84 GLY A O 1
ATOM 644 N N . ARG A 1 85 ? 3.070 -7.436 -16.863 1.00 91.25 85 ARG A N 1
ATOM 645 C CA . ARG A 1 85 ? 3.989 -6.633 -16.046 1.00 91.25 85 ARG A CA 1
ATOM 646 C C . ARG A 1 85 ? 4.833 -5.745 -16.962 1.00 91.25 85 ARG A C 1
ATOM 648 O O . ARG A 1 85 ? 5.373 -6.205 -17.964 1.00 91.25 85 ARG A O 1
ATOM 655 N N . THR A 1 86 ? 4.955 -4.478 -16.602 1.00 83.50 86 THR A N 1
ATOM 656 C CA . THR A 1 86 ? 5.708 -3.474 -17.349 1.00 83.50 86 THR A CA 1
ATOM 657 C C . THR A 1 86 ? 6.644 -2.712 -16.436 1.00 83.50 86 THR A C 1
ATOM 659 O O . THR A 1 86 ? 6.396 -2.568 -15.243 1.00 83.50 86 THR A O 1
ATOM 662 N N . GLY A 1 87 ? 7.693 -2.168 -17.030 1.00 69.25 87 GLY A N 1
ATOM 663 C CA . GLY A 1 87 ? 8.626 -1.283 -16.365 1.00 69.25 87 GLY A CA 1
ATOM 664 C C . GLY A 1 87 ? 9.892 -1.145 -17.198 1.00 69.25 87 GLY A C 1
ATOM 665 O O . GLY A 1 87 ? 10.060 -1.855 -18.195 1.00 69.25 87 GLY A O 1
ATOM 666 N N . PRO A 1 88 ? 10.771 -0.203 -16.847 1.00 64.31 88 PRO A N 1
ATOM 667 C CA . PRO A 1 88 ? 12.126 -0.196 -17.366 1.00 64.31 88 PRO A CA 1
ATOM 668 C C . PRO A 1 88 ? 12.852 -1.452 -16.867 1.00 64.31 88 PRO A C 1
ATOM 670 O O . PRO A 1 88 ? 13.438 -1.467 -15.787 1.00 64.31 88 PRO A O 1
ATOM 673 N N . PHE A 1 89 ? 12.810 -2.520 -17.665 1.00 65.62 89 PHE A N 1
ATOM 674 C CA . PHE A 1 89 ? 13.621 -3.717 -17.461 1.00 65.62 89 PHE A CA 1
ATOM 675 C C . PHE A 1 89 ? 15.057 -3.415 -17.877 1.00 65.62 89 PHE A C 1
ATOM 677 O O . PHE A 1 89 ? 15.544 -3.908 -18.891 1.00 65.62 89 PHE A O 1
ATOM 684 N N . THR A 1 90 ? 15.718 -2.540 -17.131 1.00 63.91 90 THR A N 1
ATOM 685 C CA . THR A 1 90 ? 17.134 -2.256 -17.328 1.00 63.91 90 THR A CA 1
ATOM 686 C C . THR A 1 90 ? 17.909 -3.221 -16.434 1.00 63.91 90 THR A C 1
ATOM 688 O O . THR A 1 90 ? 17.835 -3.088 -15.209 1.00 63.91 90 THR A O 1
ATOM 691 N N . PRO A 1 91 ? 18.628 -4.215 -16.989 1.00 57.28 91 PRO A N 1
ATOM 692 C CA . PRO A 1 91 ? 19.442 -5.116 -16.183 1.00 57.28 91 PRO A CA 1
ATOM 693 C C . PRO A 1 91 ? 20.430 -4.323 -15.321 1.00 57.28 91 PRO A C 1
ATOM 695 O O . PRO A 1 91 ? 21.092 -3.411 -15.812 1.00 57.28 91 PRO A O 1
ATOM 698 N N . GLY A 1 92 ? 20.505 -4.651 -14.030 1.00 60.72 92 GLY A N 1
ATOM 699 C CA . GLY A 1 92 ? 21.364 -3.954 -13.067 1.00 60.72 92 GLY A CA 1
ATOM 700 C C . GLY A 1 92 ? 20.828 -2.610 -12.563 1.00 60.72 92 GLY A C 1
ATOM 701 O O . GLY A 1 92 ? 21.463 -2.009 -11.700 1.00 60.72 92 GLY A O 1
ATOM 702 N N . ALA A 1 93 ? 19.672 -2.140 -13.042 1.00 66.94 93 ALA A N 1
ATOM 703 C CA . ALA A 1 93 ? 19.012 -1.011 -12.403 1.00 66.94 93 ALA A CA 1
ATOM 704 C C . ALA A 1 93 ? 18.453 -1.431 -11.037 1.00 66.94 93 ALA A C 1
ATOM 706 O O . ALA A 1 93 ? 17.913 -2.530 -10.880 1.00 66.94 93 ALA A O 1
ATOM 707 N N . GLY A 1 94 ? 18.620 -0.547 -10.052 1.00 74.38 94 GLY A N 1
ATOM 708 C CA . GLY A 1 94 ? 18.061 -0.713 -8.716 1.00 74.38 94 GLY A CA 1
ATOM 709 C C . GLY A 1 94 ? 16.544 -0.529 -8.708 1.00 74.38 94 GLY A C 1
ATOM 710 O O . GLY A 1 94 ? 15.841 -0.821 -9.675 1.00 74.38 94 GLY A O 1
ATOM 711 N N . ALA A 1 95 ? 16.019 -0.024 -7.600 1.00 80.75 95 ALA A N 1
ATOM 712 C CA . ALA A 1 95 ? 14.615 0.339 -7.532 1.00 80.75 95 ALA A CA 1
ATOM 713 C C . ALA A 1 95 ? 14.343 1.621 -8.330 1.00 80.75 95 ALA A C 1
ATOM 715 O O . ALA A 1 95 ? 15.141 2.555 -8.308 1.00 80.75 95 ALA A O 1
ATOM 716 N N . ILE A 1 96 ? 13.216 1.671 -9.036 1.00 82.94 96 ILE A N 1
ATOM 717 C CA . ILE A 1 96 ? 12.883 2.789 -9.923 1.00 82.94 96 ILE A CA 1
ATOM 718 C C . ILE A 1 96 ? 11.522 3.347 -9.520 1.00 82.94 96 ILE A C 1
ATOM 720 O O . ILE A 1 96 ? 10.505 2.667 -9.649 1.00 82.94 96 ILE A O 1
ATOM 724 N N . GLU A 1 97 ? 11.492 4.590 -9.041 1.00 84.62 97 GLU A N 1
ATOM 725 C CA . GLU A 1 97 ? 10.236 5.297 -8.783 1.00 84.62 97 GLU A CA 1
ATOM 726 C C . GLU A 1 97 ? 9.483 5.530 -10.097 1.00 84.62 97 GLU A C 1
ATOM 728 O O . GLU A 1 97 ? 10.016 6.055 -11.080 1.00 84.62 97 GLU A O 1
ATOM 733 N N . MET A 1 98 ? 8.211 5.154 -10.102 1.00 86.75 98 MET A N 1
ATOM 734 C CA . MET A 1 98 ? 7.327 5.302 -11.244 1.00 86.75 98 MET A CA 1
ATOM 735 C C . MET A 1 98 ? 6.583 6.627 -11.139 1.00 86.75 98 MET A C 1
ATOM 737 O O . MET A 1 98 ? 5.486 6.708 -10.591 1.00 86.75 98 MET A O 1
ATOM 741 N N . LEU A 1 99 ? 7.193 7.679 -11.681 1.00 85.25 99 LEU A N 1
ATOM 742 C CA . LEU A 1 99 ? 6.590 9.010 -11.713 1.00 85.25 99 LEU A CA 1
ATOM 743 C C . LEU A 1 99 ? 5.253 9.009 -12.487 1.00 85.25 99 LEU A C 1
ATOM 745 O O . LEU A 1 99 ? 5.082 8.201 -13.408 1.00 85.25 99 LEU A O 1
ATOM 749 N N . PRO A 1 100 ? 4.327 9.952 -12.211 1.00 84.62 100 PRO A N 1
ATOM 750 C CA . PRO A 1 100 ? 3.001 9.986 -12.839 1.00 84.62 100 PRO A CA 1
ATOM 751 C C . PRO A 1 100 ? 3.017 9.915 -14.374 1.00 84.62 100 PRO A C 1
ATOM 753 O O . PRO A 1 100 ? 2.209 9.211 -14.978 1.00 84.62 100 PRO A O 1
ATOM 756 N N . GLY A 1 101 ? 3.985 10.577 -15.021 1.00 85.81 101 GLY A N 1
ATOM 757 C CA . GLY A 1 101 ? 4.154 10.516 -16.477 1.00 85.81 101 GLY A CA 1
ATOM 758 C C . GLY A 1 101 ? 4.520 9.120 -16.996 1.00 85.81 101 GLY A C 1
ATOM 759 O O . GLY A 1 101 ? 4.037 8.709 -18.050 1.00 85.81 101 GLY A O 1
ATOM 760 N N . VAL A 1 102 ? 5.315 8.361 -16.236 1.00 84.44 102 VAL A N 1
ATOM 761 C CA . VAL A 1 102 ? 5.711 6.980 -16.562 1.00 84.44 102 VAL A CA 1
ATOM 762 C C . VAL A 1 102 ? 4.564 6.002 -16.297 1.00 84.44 102 VAL A C 1
ATOM 764 O O . VAL A 1 102 ? 4.420 5.014 -17.022 1.00 84.44 102 VAL A O 1
ATOM 767 N N . MET A 1 103 ? 3.723 6.288 -15.300 1.00 88.75 103 MET A N 1
ATOM 768 C CA . MET A 1 103 ? 2.532 5.499 -14.966 1.00 88.75 103 MET A CA 1
ATOM 769 C C . MET A 1 103 ? 1.375 5.670 -15.959 1.00 88.75 103 MET A C 1
ATOM 771 O O . MET A 1 103 ? 0.428 4.888 -15.924 1.00 88.75 103 MET A O 1
ATOM 775 N N . LYS A 1 104 ? 1.440 6.630 -16.890 1.00 90.50 104 LYS A N 1
ATOM 776 C CA . LYS A 1 104 ? 0.418 6.783 -17.934 1.00 90.50 104 LYS A CA 1
ATOM 777 C C . LYS A 1 104 ? 0.268 5.483 -18.744 1.00 90.50 104 LYS A C 1
ATOM 779 O O . LYS A 1 104 ? 1.249 4.937 -19.252 1.00 90.50 104 LYS A O 1
ATOM 784 N N . GLY A 1 105 ? -0.968 4.985 -18.845 1.00 90.62 105 GLY A N 1
ATOM 785 C CA . GLY A 1 105 ? -1.287 3.709 -19.506 1.00 90.62 105 GLY A CA 1
ATOM 786 C C . GLY A 1 105 ? -0.896 2.459 -18.704 1.00 90.62 105 GLY A C 1
ATOM 787 O O . GLY A 1 105 ? -0.881 1.358 -19.252 1.00 90.62 105 GLY A O 1
ATOM 788 N N . LYS A 1 106 ? -0.553 2.614 -17.420 1.00 93.44 106 LYS A N 1
ATOM 789 C CA . LYS A 1 106 ? -0.219 1.523 -16.500 1.00 93.44 106 LYS A CA 1
ATOM 790 C C . LYS A 1 106 ? -1.072 1.620 -15.242 1.00 93.44 106 LYS A C 1
ATOM 792 O O . LYS A 1 106 ? -1.596 2.680 -14.905 1.00 93.44 106 LYS A O 1
ATOM 797 N N . LYS A 1 107 ? -1.177 0.512 -14.516 1.00 94.50 107 LYS A N 1
ATOM 798 C CA . LYS A 1 107 ? -1.828 0.457 -13.204 1.00 94.50 107 LYS A CA 1
ATOM 799 C C . LYS A 1 107 ? -1.075 -0.472 -12.267 1.00 94.50 107 LYS A C 1
ATOM 801 O O . LYS A 1 107 ? -0.424 -1.414 -12.709 1.00 94.50 107 LYS A O 1
ATOM 806 N N . PHE A 1 108 ? -1.199 -0.224 -10.970 1.00 95.19 108 PHE A N 1
ATOM 807 C CA . PHE A 1 108 ? -0.696 -1.137 -9.952 1.00 95.19 108 PHE A CA 1
ATOM 808 C C . PHE A 1 108 ? -1.783 -2.136 -9.553 1.00 95.19 108 PHE A C 1
ATOM 810 O O . PHE A 1 108 ? -2.874 -1.744 -9.136 1.00 95.19 108 PHE A O 1
ATOM 817 N N . VAL A 1 109 ? -1.473 -3.426 -9.641 1.00 95.31 109 VAL A N 1
ATOM 818 C CA . VAL A 1 109 ? -2.332 -4.517 -9.173 1.00 95.31 109 VAL A CA 1
ATOM 819 C C . VAL A 1 109 ? -1.721 -5.081 -7.900 1.00 95.31 109 VAL A C 1
ATOM 821 O O . VAL A 1 109 ? -0.619 -5.618 -7.919 1.00 95.31 109 VAL A O 1
ATOM 824 N N . SER A 1 110 ? -2.429 -4.925 -6.783 1.00 94.81 110 SER A N 1
ATOM 825 C CA . SER A 1 110 ? -1.966 -5.401 -5.478 1.00 94.81 110 SER A CA 1
ATOM 826 C C . SER A 1 110 ? -2.117 -6.909 -5.356 1.00 94.81 110 SER A C 1
ATOM 828 O O . SER A 1 110 ? -3.151 -7.449 -5.740 1.00 94.81 110 SER A O 1
ATOM 830 N N . GLY A 1 111 ? -1.145 -7.547 -4.713 1.00 94.56 111 GLY A N 1
ATOM 831 C CA . GLY A 1 111 ? -1.188 -8.968 -4.402 1.00 94.56 111 GLY A CA 1
ATOM 832 C C . GLY A 1 111 ? -0.040 -9.737 -5.036 1.00 94.56 111 GLY A C 1
ATOM 833 O O . GLY A 1 111 ? 0.684 -9.247 -5.898 1.00 94.56 111 GLY A O 1
ATOM 834 N N . VAL A 1 112 ? 0.120 -10.966 -4.572 1.00 94.69 112 VAL A N 1
ATOM 835 C CA . VAL A 1 112 ? 1.150 -11.895 -5.032 1.00 94.69 112 VAL A CA 1
ATOM 836 C C . VAL A 1 112 ? 0.484 -13.194 -5.469 1.00 94.69 112 VAL A C 1
ATOM 838 O O . VAL A 1 112 ? -0.680 -13.445 -5.147 1.00 94.69 112 VAL A O 1
ATOM 841 N N . SER A 1 113 ? 1.206 -14.031 -6.209 1.00 94.31 113 SER A N 1
ATOM 842 C CA . SER A 1 113 ? 0.714 -15.356 -6.577 1.00 94.31 113 SER A CA 1
ATOM 843 C C . SER A 1 113 ? 0.379 -16.170 -5.322 1.00 94.31 113 SER A C 1
ATOM 845 O O . SER A 1 113 ? 1.029 -16.034 -4.283 1.00 94.31 113 SER A O 1
ATOM 847 N N . ARG A 1 114 ? -0.616 -17.063 -5.404 1.00 92.56 114 ARG A N 1
ATOM 848 C CA . ARG A 1 114 ? -0.985 -17.933 -4.274 1.00 92.56 114 ARG A CA 1
ATOM 849 C C . ARG A 1 114 ? 0.207 -18.749 -3.759 1.00 92.56 114 ARG A C 1
ATOM 851 O O . ARG A 1 114 ? 0.375 -18.888 -2.551 1.00 92.56 114 ARG A O 1
ATOM 858 N N . ARG A 1 115 ? 1.042 -19.249 -4.676 1.00 94.00 115 ARG A N 1
ATOM 859 C CA . ARG A 1 115 ? 2.260 -20.004 -4.356 1.00 94.00 115 ARG A CA 1
ATOM 860 C C . ARG A 1 115 ? 3.233 -19.170 -3.519 1.00 94.00 115 ARG A C 1
ATOM 862 O O . ARG A 1 115 ? 3.755 -19.664 -2.519 1.00 94.00 115 ARG A O 1
ATOM 869 N N . ASP A 1 116 ? 3.460 -17.918 -3.906 1.00 93.31 116 ASP A N 1
ATOM 870 C CA . ASP A 1 116 ? 4.386 -17.039 -3.187 1.00 93.31 116 ASP A CA 1
ATOM 871 C C . ASP A 1 116 ? 3.789 -16.567 -1.865 1.00 93.31 116 ASP A C 1
ATOM 873 O O . ASP A 1 116 ? 4.489 -16.565 -0.860 1.00 93.31 116 ASP A O 1
ATOM 877 N N . PHE A 1 117 ? 2.483 -16.281 -1.819 1.00 91.06 117 PHE A N 1
ATOM 878 C CA . PHE A 1 117 ? 1.773 -15.978 -0.575 1.00 91.06 117 PHE A CA 1
ATOM 879 C C . PHE A 1 117 ? 1.961 -17.088 0.469 1.00 91.06 117 PHE A C 1
ATOM 881 O O . PHE A 1 117 ? 2.310 -16.823 1.618 1.00 91.06 117 PHE A O 1
ATOM 888 N N . GLU A 1 118 ? 1.753 -18.348 0.071 1.00 88.94 118 GLU A N 1
ATOM 889 C CA . GLU A 1 118 ? 1.940 -19.507 0.949 1.00 88.94 118 GLU A CA 1
ATOM 890 C C . GLU A 1 118 ? 3.409 -19.685 1.364 1.00 88.94 118 GLU A C 1
ATOM 892 O O . GLU A 1 118 ? 3.679 -20.069 2.501 1.00 88.94 118 GLU A O 1
ATOM 897 N N . SER A 1 119 ? 4.356 -19.368 0.478 1.00 87.62 119 SER A N 1
ATOM 898 C CA . SER A 1 119 ? 5.793 -19.433 0.771 1.00 87.62 119 SER A CA 1
ATOM 899 C C . SER A 1 119 ? 6.229 -18.346 1.761 1.00 87.62 119 SER A C 1
ATOM 901 O O . SER A 1 119 ? 6.905 -18.649 2.741 1.00 87.62 119 SER A O 1
ATOM 903 N N . PHE A 1 120 ? 5.788 -17.100 1.567 1.00 85.88 120 PHE A N 1
ATOM 904 C CA . PHE A 1 120 ? 6.063 -15.988 2.479 1.00 85.88 120 PHE A CA 1
ATOM 905 C C . PHE A 1 120 ? 5.475 -16.226 3.867 1.00 85.88 120 PHE A C 1
ATOM 907 O O . PHE A 1 120 ? 6.144 -15.964 4.862 1.00 85.88 120 PHE A O 1
ATOM 914 N N . ARG A 1 121 ? 4.266 -16.797 3.941 1.00 79.81 121 ARG A N 1
ATOM 915 C CA . ARG A 1 121 ? 3.636 -17.158 5.216 1.00 79.81 121 ARG A CA 1
ATOM 916 C C . ARG A 1 121 ? 4.485 -18.152 6.019 1.00 79.81 121 ARG A C 1
ATOM 918 O O . ARG A 1 121 ? 4.585 -18.003 7.229 1.00 79.81 121 ARG A O 1
ATOM 925 N N . LYS A 1 122 ? 5.116 -19.129 5.353 1.00 78.50 122 LYS A N 1
ATOM 926 C CA . LYS A 1 122 ? 5.979 -20.141 5.996 1.00 78.50 122 LYS A CA 1
ATOM 927 C C . LYS A 1 122 ? 7.305 -19.574 6.501 1.00 78.50 122 LYS A C 1
ATOM 929 O O . LYS A 1 122 ? 7.795 -20.021 7.530 1.00 78.50 122 LYS A O 1
ATOM 934 N N . LEU A 1 123 ? 7.887 -18.594 5.800 1.00 68.75 123 LEU A N 1
ATOM 935 C CA . LEU A 1 123 ? 9.147 -17.953 6.215 1.00 68.75 123 LEU A CA 1
ATOM 936 C C . LEU A 1 123 ? 9.039 -17.248 7.577 1.00 68.75 123 LEU A C 1
ATOM 938 O O . LEU A 1 123 ? 10.059 -16.951 8.191 1.00 68.75 123 LEU A O 1
ATOM 942 N N . GLN A 1 124 ? 7.818 -16.987 8.045 1.00 64.50 124 GLN A N 1
ATOM 943 C CA . GLN A 1 124 ? 7.544 -16.244 9.271 1.00 64.50 124 GLN A CA 1
ATOM 944 C C . GLN A 1 124 ? 7.112 -17.118 10.452 1.00 64.50 124 GLN A C 1
ATOM 946 O O . GLN A 1 124 ? 6.949 -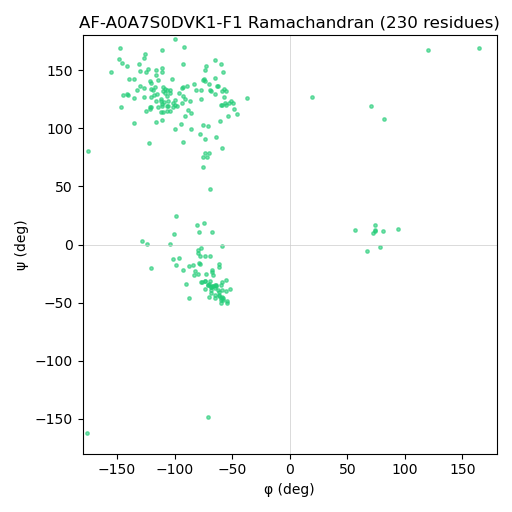16.603 11.553 1.00 64.50 124 GLN A O 1
ATOM 951 N N . ASP A 1 125 ? 7.024 -18.441 10.281 1.00 64.19 125 ASP A N 1
ATOM 952 C CA . ASP A 1 125 ? 6.863 -19.378 11.404 1.00 64.19 125 ASP A CA 1
ATOM 953 C C . ASP A 1 125 ? 8.186 -19.566 12.197 1.00 64.19 125 ASP A C 1
ATOM 955 O O . ASP A 1 125 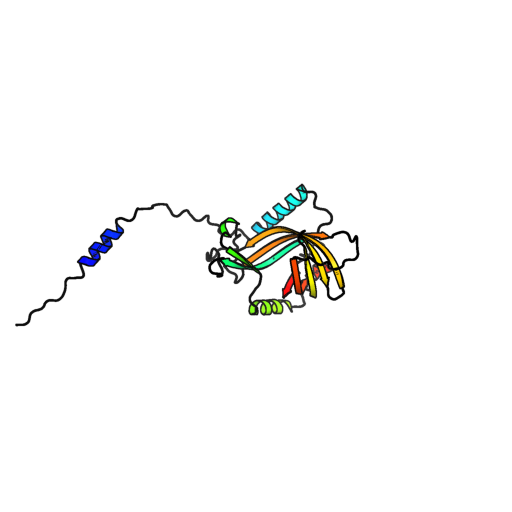? 8.333 -20.528 12.945 1.00 64.19 125 ASP A O 1
ATOM 959 N N . VAL A 1 126 ? 9.156 -18.645 12.054 1.00 61.22 126 VAL A N 1
ATOM 960 C CA . VAL A 1 126 ? 10.378 -18.557 12.870 1.00 61.22 126 VAL A CA 1
ATOM 961 C C . VAL A 1 126 ? 10.052 -17.744 14.137 1.00 61.22 126 VAL A C 1
ATOM 963 O O . VAL A 1 126 ? 10.044 -16.512 14.083 1.00 61.22 126 VAL A O 1
ATOM 966 N N . PRO A 1 127 ? 9.797 -18.383 15.297 1.00 56.97 127 PRO A N 1
ATOM 967 C CA . PRO A 1 127 ? 9.121 -17.744 16.438 1.00 56.97 127 PRO A CA 1
ATOM 968 C C . PRO A 1 127 ? 9.942 -16.663 17.155 1.00 56.97 127 PRO A C 1
ATOM 970 O O . PRO A 1 127 ? 9.429 -15.956 18.014 1.00 56.97 127 PRO A O 1
ATOM 973 N N . ALA A 1 128 ? 11.231 -16.543 16.835 1.00 62.47 128 ALA A N 1
ATOM 974 C CA . ALA A 1 128 ? 12.164 -15.688 17.560 1.00 62.47 128 ALA A CA 1
ATOM 975 C C . ALA A 1 128 ? 12.055 -14.188 17.219 1.00 62.47 128 ALA A C 1
ATOM 977 O O . ALA A 1 128 ? 12.705 -13.383 17.883 1.00 62.47 128 ALA A O 1
ATOM 978 N N . LEU A 1 129 ? 11.293 -13.803 16.185 1.00 60.28 129 LEU A N 1
ATOM 979 C CA . LEU A 1 129 ? 11.353 -12.444 15.623 1.00 60.28 129 LEU A CA 1
ATOM 980 C C . LEU A 1 129 ? 10.038 -11.652 15.662 1.00 60.28 129 LEU A C 1
ATOM 982 O O . LEU A 1 129 ? 10.096 -10.427 15.579 1.00 60.28 129 LEU A O 1
ATOM 986 N N . ALA A 1 130 ? 8.875 -12.296 15.787 1.00 69.19 130 ALA A N 1
ATOM 987 C CA . ALA A 1 130 ? 7.590 -11.598 15.738 1.00 69.19 130 ALA A CA 1
ATOM 988 C C . ALA A 1 130 ? 6.475 -12.351 16.475 1.00 69.19 130 ALA A C 1
ATOM 990 O O . ALA A 1 130 ? 6.436 -13.582 16.488 1.00 69.19 130 ALA A O 1
ATOM 991 N N . GLU A 1 131 ? 5.537 -11.599 17.048 1.00 74.44 131 GLU A N 1
ATOM 992 C CA . GLU A 1 131 ? 4.282 -12.132 17.571 1.00 74.44 131 GLU A CA 1
ATOM 993 C C . GLU A 1 131 ? 3.289 -12.319 16.424 1.00 74.44 131 GLU A C 1
ATOM 995 O O . GLU A 1 131 ? 3.094 -11.414 15.611 1.00 74.44 131 GLU A O 1
ATOM 1000 N N . LYS A 1 132 ? 2.637 -13.481 16.377 1.00 80.38 132 LYS A N 1
ATOM 1001 C CA . LYS A 1 132 ? 1.604 -13.796 15.390 1.00 80.38 132 LYS A CA 1
ATOM 1002 C C . LYS A 1 132 ? 0.226 -13.458 15.947 1.00 80.38 132 LYS A C 1
ATOM 1004 O O . LYS A 1 132 ? -0.193 -14.035 16.946 1.00 80.38 132 LYS A O 1
ATOM 1009 N N . ILE A 1 133 ? -0.499 -12.587 15.253 1.00 81.06 133 ILE A N 1
ATOM 1010 C CA . ILE A 1 133 ? -1.855 -12.160 15.606 1.00 81.06 133 ILE A CA 1
ATOM 1011 C C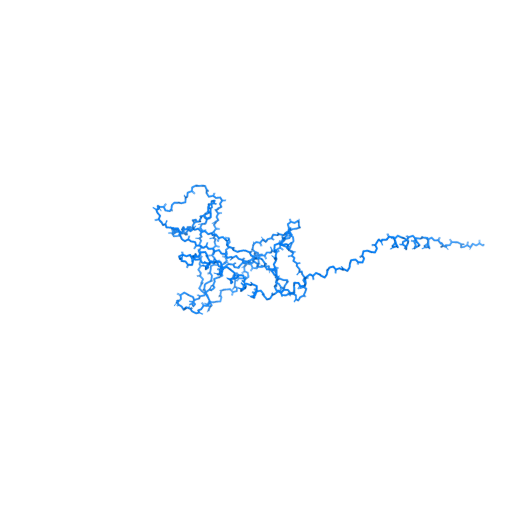 . ILE A 1 133 ? -2.777 -12.509 14.439 1.00 81.06 133 ILE A C 1
ATOM 1013 O O . ILE A 1 133 ? -2.593 -12.026 13.324 1.00 81.06 133 ILE A O 1
ATOM 1017 N N . ALA A 1 134 ? -3.769 -13.361 14.678 1.00 82.38 134 ALA A N 1
ATOM 1018 C CA . ALA A 1 134 ? -4.840 -13.597 13.718 1.00 82.38 134 ALA A CA 1
ATOM 1019 C C . ALA A 1 134 ? -6.000 -12.656 14.046 1.00 82.38 134 ALA A C 1
ATOM 1021 O O . ALA A 1 134 ? -6.436 -12.597 15.193 1.00 82.38 134 ALA A O 1
ATOM 1022 N N . LYS A 1 135 ? -6.476 -11.910 13.050 1.00 85.19 135 LYS A N 1
ATOM 1023 C CA . LYS A 1 135 ? -7.614 -11.009 13.199 1.00 85.19 135 LYS A CA 1
ATOM 1024 C C . LYS A 1 135 ? -8.485 -11.074 11.957 1.00 85.19 135 LYS A C 1
ATOM 1026 O O . LYS A 1 135 ? -8.004 -10.859 10.842 1.00 85.19 135 LYS A O 1
ATOM 1031 N N . LYS A 1 136 ? -9.780 -11.293 12.151 1.00 87.62 136 LYS A N 1
ATOM 1032 C CA . LYS A 1 136 ? -10.769 -11.129 11.095 1.00 87.62 136 LYS A CA 1
ATOM 1033 C C . LYS A 1 136 ? -11.530 -9.833 11.325 1.00 87.62 136 LYS A C 1
ATOM 1035 O O . LYS A 1 136 ? -11.964 -9.546 12.435 1.00 87.62 136 LYS A O 1
ATOM 1040 N N . THR A 1 137 ? -11.639 -9.015 10.283 1.00 89.62 137 THR A N 1
ATOM 1041 C CA . THR A 1 137 ? -12.311 -7.711 10.373 1.00 89.62 137 THR A CA 1
ATOM 1042 C C . THR A 1 137 ? -13.240 -7.481 9.198 1.00 89.62 137 THR A C 1
ATOM 1044 O O . THR A 1 137 ? -12.922 -7.824 8.059 1.00 89.62 137 THR A O 1
ATOM 1047 N N . HIS A 1 138 ? -14.378 -6.855 9.467 1.00 90.81 138 HIS A N 1
ATOM 1048 C CA . HIS A 1 138 ? -15.249 -6.284 8.453 1.00 90.81 138 HIS A CA 1
ATOM 1049 C C . HIS A 1 138 ? -14.975 -4.785 8.397 1.00 90.81 138 HIS A C 1
ATOM 1051 O O . HIS A 1 138 ? -15.135 -4.089 9.397 1.00 90.81 138 HIS A O 1
ATOM 1057 N N . ALA A 1 139 ? -14.547 -4.295 7.235 1.00 90.62 139 ALA A N 1
ATOM 1058 C CA . ALA A 1 139 ? -14.307 -2.879 6.992 1.00 90.62 139 ALA A CA 1
ATOM 1059 C C . ALA A 1 139 ? -15.347 -2.334 6.007 1.00 90.62 139 ALA A C 1
ATOM 1061 O 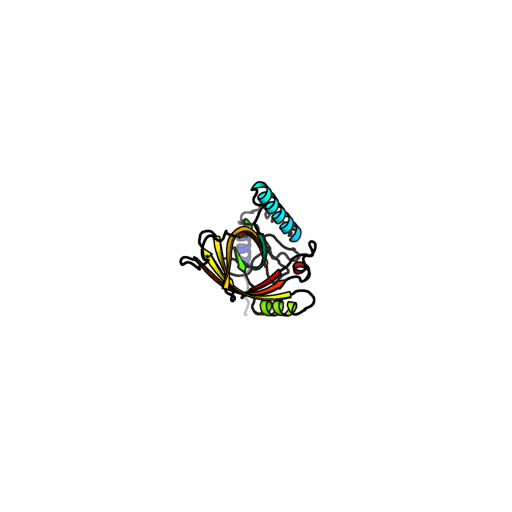O . ALA A 1 139 ? -15.427 -2.804 4.868 1.00 90.62 139 ALA A O 1
ATOM 1062 N N . TYR A 1 140 ? -16.101 -1.332 6.448 1.00 91.00 140 TYR A N 1
ATOM 1063 C CA . TYR A 1 140 ? -17.094 -0.601 5.665 1.00 91.00 140 TYR A CA 1
ATOM 1064 C C . TYR A 1 140 ? -16.560 0.804 5.387 1.00 91.00 140 TYR A C 1
ATOM 1066 O O . TYR A 1 140 ? -16.089 1.470 6.309 1.00 91.00 140 TYR A O 1
ATOM 1074 N N . THR A 1 141 ? -16.603 1.245 4.131 1.00 89.00 141 THR A N 1
ATOM 1075 C CA . THR A 1 141 ? -16.162 2.584 3.708 1.00 89.00 141 THR A CA 1
ATOM 1076 C C . THR A 1 141 ? -17.330 3.347 3.092 1.00 89.00 141 THR A C 1
ATOM 1078 O O . THR A 1 141 ? -18.068 2.797 2.265 1.00 89.00 141 THR A O 1
ATOM 1081 N N . TYR A 1 142 ? -17.487 4.596 3.523 1.00 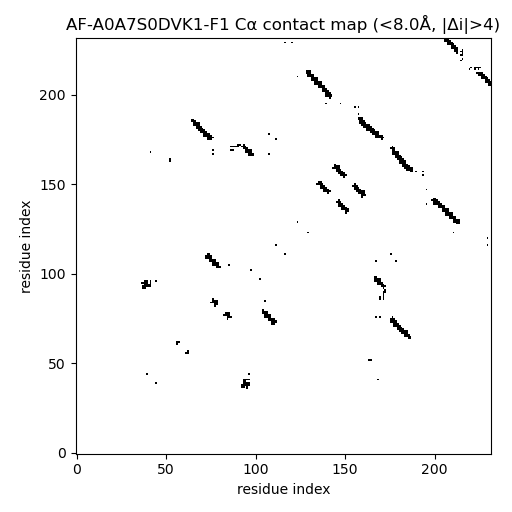89.00 142 TYR A N 1
ATOM 1082 C CA . TYR A 1 142 ? -18.523 5.534 3.092 1.00 89.00 142 TYR A CA 1
ATOM 1083 C C . TYR A 1 142 ? -17.906 6.669 2.265 1.00 89.00 142 TYR A C 1
ATOM 1085 O O . TYR A 1 142 ? -16.689 6.831 2.242 1.00 89.00 142 TYR A O 1
ATOM 1093 N N . ASN A 1 143 ? -18.754 7.451 1.589 1.00 80.44 143 ASN A N 1
ATOM 1094 C CA . ASN A 1 143 ? -18.331 8.441 0.587 1.00 80.44 143 ASN A CA 1
ATOM 1095 C C . ASN A 1 143 ? -17.424 9.556 1.141 1.00 80.44 143 ASN A C 1
ATOM 1097 O O . ASN A 1 143 ? -16.703 10.182 0.371 1.00 80.44 143 ASN A O 1
ATOM 1101 N N . ASP A 1 144 ? -17.426 9.761 2.458 1.00 78.94 144 ASP A N 1
ATOM 1102 C CA . ASP A 1 144 ? -16.699 10.837 3.136 1.00 78.94 144 ASP A CA 1
ATOM 1103 C C . ASP A 1 144 ? -15.364 10.344 3.736 1.00 78.94 144 ASP A C 1
ATOM 1105 O O . ASP A 1 144 ? -14.910 10.855 4.759 1.00 78.94 144 ASP A O 1
ATOM 1109 N N . ASP A 1 145 ? -14.793 9.264 3.185 1.00 80.62 145 ASP A N 1
ATOM 1110 C CA . ASP A 1 145 ? -13.612 8.550 3.707 1.00 80.62 145 ASP A CA 1
ATOM 1111 C C . ASP A 1 145 ? -13.758 8.032 5.153 1.00 80.62 145 ASP A C 1
ATOM 1113 O O . ASP A 1 145 ? -12.797 7.574 5.787 1.00 80.62 145 ASP A O 1
ATOM 1117 N N . GLN A 1 146 ? -14.987 8.050 5.673 1.00 86.31 146 GLN A N 1
ATOM 1118 C CA . GLN A 1 146 ? -15.332 7.429 6.940 1.00 86.31 146 GLN A CA 1
ATOM 1119 C C . GLN A 1 146 ? -15.253 5.913 6.800 1.00 86.31 146 GLN A C 1
ATOM 1121 O O . GLN A 1 146 ? -15.782 5.307 5.858 1.00 86.31 146 GLN A O 1
ATOM 1126 N N . ARG A 1 147 ? -14.604 5.291 7.780 1.00 87.81 147 ARG A N 1
ATOM 1127 C CA . ARG A 1 147 ? -14.411 3.854 7.856 1.00 87.81 147 ARG A CA 1
ATOM 1128 C C . ARG A 1 147 ? -14.898 3.340 9.200 1.00 87.81 147 ARG A C 1
ATOM 1130 O O . ARG A 1 147 ? -14.458 3.802 10.248 1.00 87.81 147 ARG A O 1
ATOM 1137 N N . ILE A 1 148 ? -15.767 2.335 9.145 1.00 89.06 148 ILE A N 1
ATOM 1138 C CA . ILE A 1 148 ? -16.139 1.525 10.306 1.00 89.06 148 ILE A CA 1
ATOM 1139 C C . ILE A 1 148 ? -15.449 0.176 10.158 1.00 89.06 148 ILE A C 1
ATOM 1141 O O . ILE A 1 148 ? -15.636 -0.512 9.150 1.00 89.06 148 ILE A O 1
ATOM 1145 N N . GLN A 1 149 ? -14.653 -0.207 11.150 1.00 87.94 149 GLN A N 1
ATOM 1146 C CA . GLN A 1 149 ? -14.113 -1.554 11.275 1.00 87.94 149 GLN A CA 1
ATOM 1147 C C . GLN A 1 149 ? -14.762 -2.263 12.452 1.00 87.94 149 GLN A C 1
ATOM 1149 O O . GLN A 1 149 ? -14.880 -1.694 13.529 1.00 87.94 149 GLN A O 1
ATOM 1154 N N . THR A 1 150 ? -15.151 -3.512 12.237 1.00 88.44 150 THR A N 1
ATOM 1155 C CA . THR A 1 150 ? -15.684 -4.396 13.279 1.00 88.44 150 THR A CA 1
ATOM 1156 C C . THR A 1 150 ? -14.883 -5.689 13.282 1.00 88.44 150 THR A C 1
ATOM 1158 O O . THR A 1 150 ? -14.573 -6.210 12.205 1.00 88.44 150 THR A O 1
ATOM 1161 N N . ASP A 1 151 ? -14.483 -6.168 14.457 1.00 86.25 151 ASP A N 1
ATOM 1162 C CA . ASP A 1 151 ? -13.867 -7.489 14.618 1.00 86.25 151 ASP A CA 1
ATOM 1163 C C . ASP A 1 151 ? -14.862 -8.540 15.121 1.00 86.25 151 ASP A C 1
ATOM 1165 O O . ASP A 1 151 ? -16.045 -8.250 15.307 1.00 86.25 151 ASP A O 1
ATOM 1169 N N . GLU A 1 152 ? -14.409 -9.789 15.239 1.00 84.25 152 GLU A N 1
ATOM 1170 C CA . GLU A 1 152 ? -15.266 -10.920 15.622 1.00 84.25 152 GLU A CA 1
ATOM 1171 C C . GLU A 1 152 ? -15.756 -10.819 17.071 1.00 84.25 152 GLU A C 1
ATOM 1173 O O . GLU A 1 152 ? -16.820 -11.340 17.396 1.00 84.25 152 GLU A O 1
ATOM 1178 N N . GLU A 1 153 ? -15.031 -10.093 17.921 1.00 83.75 153 GLU A N 1
ATOM 1179 C CA . GLU A 1 153 ? -15.418 -9.786 19.297 1.00 83.75 153 GLU A CA 1
ATOM 1180 C C . GLU A 1 153 ? -16.430 -8.630 19.388 1.00 83.75 153 GLU A C 1
ATOM 1182 O O . GLU A 1 153 ? -16.922 -8.317 20.473 1.00 83.75 153 GLU A O 1
ATOM 1187 N N . GLY A 1 154 ? -16.761 -7.998 18.257 1.00 77.69 154 GLY A N 1
ATOM 1188 C CA . GLY A 1 154 ? -17.704 -6.886 18.183 1.00 77.69 154 GLY A CA 1
ATOM 1189 C C . GLY A 1 154 ? -17.100 -5.531 18.553 1.00 77.69 154 GLY A C 1
ATOM 1190 O O . GLY A 1 154 ? -17.848 -4.562 18.699 1.00 77.69 154 GLY A O 1
ATOM 1191 N N . ASN A 1 155 ? -15.772 -5.420 18.680 1.00 83.44 155 ASN A N 1
ATOM 1192 C CA . ASN A 1 155 ? -15.136 -4.123 18.879 1.00 83.44 155 ASN A CA 1
ATOM 1193 C C . ASN A 1 155 ? -15.277 -3.297 17.604 1.00 83.44 155 ASN A C 1
ATOM 1195 O O . ASN A 1 155 ? -14.974 -3.765 16.501 1.00 83.44 155 ASN A O 1
ATOM 1199 N N . VAL A 1 156 ? -15.705 -2.047 17.766 1.00 85.12 156 VAL A N 1
ATOM 1200 C CA . VAL A 1 156 ? -15.926 -1.130 16.651 1.00 85.12 156 VAL A CA 1
ATOM 1201 C C . VAL A 1 156 ? -14.899 -0.009 16.681 1.00 85.12 156 VAL A C 1
ATOM 1203 O O . VAL A 1 156 ? -14.771 0.708 17.672 1.00 85.12 156 VAL A O 1
ATOM 1206 N N . ILE A 1 157 ? -14.190 0.161 15.571 1.00 85.38 157 ILE A N 1
ATOM 1207 C CA . ILE A 1 157 ? -13.282 1.282 15.336 1.00 85.38 157 ILE A CA 1
ATOM 1208 C C . ILE A 1 157 ? -13.932 2.177 14.284 1.00 85.38 157 ILE A C 1
ATOM 1210 O O . ILE A 1 157 ? -14.242 1.721 13.182 1.00 85.38 157 ILE A O 1
ATOM 1214 N N . LEU A 1 158 ? -14.138 3.446 14.634 1.00 85.88 158 LEU A N 1
ATOM 1215 C CA . LEU A 1 158 ? -14.599 4.482 13.718 1.00 85.88 158 LEU A CA 1
ATOM 1216 C C . LEU A 1 158 ? -13.472 5.487 13.496 1.00 85.88 158 LEU A C 1
ATOM 1218 O O . LEU A 1 158 ? -12.970 6.107 14.435 1.00 85.88 158 LEU A O 1
ATOM 1222 N N . GLU A 1 159 ? -13.108 5.673 12.239 1.00 88.00 159 GLU A N 1
ATOM 1223 C CA . GLU A 1 159 ? -12.035 6.579 11.856 1.00 88.00 159 GLU A CA 1
ATOM 1224 C C . GLU A 1 159 ? -12.296 7.192 10.481 1.00 88.00 159 GLU A C 1
ATOM 1226 O O . GLU A 1 159 ? -13.039 6.652 9.659 1.00 88.00 159 GLU A O 1
ATOM 1231 N N . MET A 1 160 ? -11.644 8.314 10.218 1.00 87.44 160 MET A N 1
ATOM 1232 C CA . MET A 1 160 ? -11.498 8.871 8.883 1.00 87.44 160 MET A CA 1
ATOM 1233 C C . MET A 1 160 ? -10.118 8.489 8.363 1.00 87.44 160 MET A C 1
ATOM 1235 O O . MET A 1 160 ? -9.118 8.774 9.029 1.00 87.44 160 MET A O 1
ATOM 1239 N N . LYS A 1 161 ? -10.060 7.837 7.196 1.00 89.50 161 LYS A N 1
ATOM 1240 C CA . LYS A 1 161 ? -8.789 7.447 6.579 1.00 89.50 161 LYS A CA 1
ATOM 1241 C C . LYS A 1 161 ? -8.573 8.149 5.250 1.00 89.50 161 LYS A C 1
ATOM 1243 O O . LYS A 1 161 ? -9.115 7.726 4.233 1.00 89.50 161 LYS A O 1
ATOM 1248 N N . THR A 1 162 ? -7.681 9.128 5.242 1.00 86.88 162 THR A N 1
ATOM 1249 C CA . THR A 1 162 ? -7.335 9.896 4.041 1.00 86.88 162 THR A CA 1
ATOM 1250 C C . THR A 1 162 ? -5.956 9.486 3.542 1.00 86.88 162 THR A C 1
ATOM 1252 O O . THR A 1 162 ? -5.015 9.371 4.326 1.00 86.88 162 THR A O 1
ATOM 1255 N N . ARG A 1 163 ? -5.818 9.227 2.236 1.00 88.88 163 ARG A N 1
ATOM 1256 C CA . ARG A 1 163 ? -4.518 8.919 1.624 1.00 88.88 163 ARG A CA 1
ATOM 1257 C C . ARG A 1 163 ? -3.840 10.212 1.187 1.00 88.88 163 ARG A C 1
ATOM 1259 O O . ARG A 1 163 ? -4.308 10.864 0.264 1.00 88.88 163 ARG A O 1
ATOM 1266 N N . GLU A 1 164 ? -2.710 10.518 1.808 1.00 85.94 164 GLU A N 1
ATOM 1267 C CA . GLU A 1 164 ? -1.936 11.737 1.546 1.00 85.94 164 GLU A CA 1
ATOM 1268 C C . GLU A 1 164 ? -0.893 11.532 0.450 1.00 85.94 164 GLU A C 1
ATOM 1270 O O . GLU A 1 164 ? -0.607 12.438 -0.328 1.00 85.94 164 GLU A O 1
ATOM 1275 N N . LEU A 1 165 ? -0.319 10.328 0.379 1.00 86.44 165 LEU A N 1
ATOM 1276 C CA . LEU A 1 165 ? 0.675 9.990 -0.630 1.00 86.44 165 LEU A CA 1
ATOM 1277 C C . LEU A 1 165 ? 0.466 8.577 -1.156 1.00 86.44 165 LEU A C 1
ATOM 1279 O O . LEU A 1 165 ? 0.185 7.635 -0.412 1.00 86.44 165 LEU A O 1
ATOM 1283 N N . GLU A 1 166 ? 0.687 8.428 -2.455 1.00 90.50 166 GLU A N 1
ATOM 1284 C CA . GLU A 1 166 ? 0.833 7.143 -3.113 1.00 90.50 166 GLU A CA 1
ATOM 1285 C C . GLU A 1 166 ? 1.920 7.237 -4.181 1.00 90.50 166 GLU A C 1
ATOM 1287 O O . GLU A 1 166 ? 1.883 8.122 -5.034 1.00 90.50 166 GLU A O 1
ATOM 1292 N N . PHE A 1 167 ? 2.865 6.301 -4.163 1.00 87.88 167 PHE A N 1
ATOM 1293 C CA . PHE A 1 167 ? 3.824 6.135 -5.250 1.00 87.88 167 PHE A CA 1
ATOM 1294 C C . PHE A 1 167 ? 4.184 4.665 -5.433 1.00 87.88 167 PHE A C 1
ATOM 1296 O O . PHE A 1 167 ? 4.029 3.835 -4.531 1.00 87.88 167 PHE A O 1
ATOM 1303 N N . GLN A 1 168 ? 4.632 4.328 -6.638 1.00 91.06 168 GLN A N 1
ATOM 1304 C CA . GLN A 1 168 ? 4.999 2.967 -7.002 1.00 91.06 168 GLN A CA 1
ATOM 1305 C C . GLN A 1 168 ? 6.483 2.889 -7.335 1.00 91.06 168 GLN A C 1
ATOM 1307 O O . GLN A 1 168 ? 7.071 3.813 -7.893 1.00 91.06 168 GLN A O 1
ATOM 1312 N N . ILE A 1 169 ? 7.076 1.758 -6.991 1.00 89.25 169 ILE A N 1
ATOM 1313 C CA . ILE A 1 169 ? 8.477 1.442 -7.201 1.00 89.25 169 ILE A CA 1
ATOM 1314 C C . ILE A 1 169 ? 8.523 0.180 -8.053 1.00 89.25 169 ILE A C 1
ATOM 1316 O O . ILE A 1 169 ? 8.071 -0.888 -7.629 1.00 89.25 169 ILE A O 1
ATOM 1320 N N . HIS A 1 170 ? 9.082 0.303 -9.250 1.00 89.25 170 HIS A N 1
ATOM 1321 C CA . HIS A 1 170 ? 9.430 -0.842 -10.068 1.00 89.25 170 HIS A CA 1
ATOM 1322 C C . HIS A 1 170 ? 10.714 -1.482 -9.540 1.00 89.25 170 HIS A C 1
ATOM 1324 O O . HIS A 1 170 ? 11.699 -0.791 -9.268 1.00 89.25 170 HIS A O 1
ATOM 1330 N N . LEU A 1 171 ? 10.696 -2.806 -9.396 1.00 87.69 171 LEU A N 1
ATOM 1331 C CA . LEU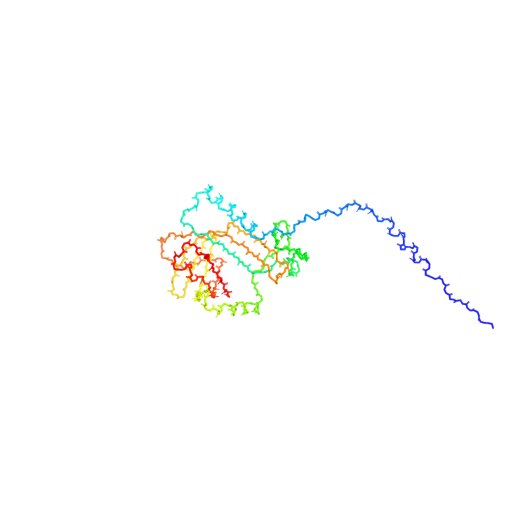 A 1 171 ? 11.818 -3.590 -8.879 1.00 87.69 171 LEU A CA 1
ATOM 1332 C C . LEU A 1 171 ? 12.223 -4.645 -9.924 1.00 87.69 171 LEU A C 1
ATOM 1334 O O . LEU A 1 171 ? 11.728 -5.775 -9.869 1.00 87.69 171 LEU A O 1
ATOM 1338 N N . PRO A 1 172 ? 13.108 -4.314 -10.887 1.00 84.56 172 PRO A N 1
ATOM 1339 C CA . PRO A 1 172 ? 13.462 -5.211 -11.992 1.00 84.56 172 PRO A CA 1
ATOM 1340 C C . PRO A 1 172 ? 14.059 -6.549 -11.538 1.00 84.56 172 PRO A C 1
ATOM 1342 O O . PRO A 1 172 ? 13.809 -7.579 -12.157 1.00 84.56 172 PRO A O 1
ATOM 1345 N N . ALA A 1 173 ? 14.824 -6.539 -10.441 1.00 83.50 173 ALA A N 1
ATOM 1346 C CA . ALA A 1 173 ? 15.459 -7.728 -9.870 1.00 83.50 173 ALA A CA 1
ATOM 1347 C C . ALA A 1 173 ? 14.505 -8.600 -9.028 1.00 83.50 173 ALA A C 1
ATOM 1349 O O . ALA A 1 173 ? 14.882 -9.693 -8.609 1.00 83.50 173 ALA A O 1
ATOM 1350 N N . CYS A 1 174 ? 13.280 -8.131 -8.775 1.00 87.62 174 CYS A N 1
ATOM 1351 C CA . CYS A 1 174 ? 12.291 -8.825 -7.957 1.00 87.62 174 CYS A CA 1
ATOM 1352 C C . CYS A 1 174 ? 11.124 -9.333 -8.819 1.00 87.62 174 CYS A C 1
ATOM 1354 O O . CYS A 1 174 ? 10.776 -8.715 -9.831 1.00 87.62 174 CYS A O 1
ATOM 1356 N N . PRO A 1 175 ? 10.453 -10.425 -8.409 1.00 90.81 175 PRO A N 1
ATOM 1357 C CA . PRO A 1 175 ? 9.245 -10.899 -9.087 1.00 90.81 175 PRO A CA 1
ATOM 1358 C C . PRO A 1 175 ? 8.055 -9.939 -8.927 1.00 90.81 175 PRO A C 1
ATOM 1360 O O . PRO A 1 175 ? 7.148 -9.956 -9.756 1.00 90.81 175 PRO A O 1
ATOM 1363 N N . TYR A 1 176 ? 8.082 -9.090 -7.898 1.00 94.00 176 TYR A N 1
ATOM 1364 C CA . TYR A 1 176 ? 7.034 -8.130 -7.565 1.00 94.00 176 TYR A CA 1
ATOM 1365 C C . TYR A 1 176 ? 7.578 -6.706 -7.517 1.00 94.00 176 TYR A C 1
ATOM 1367 O O . TYR A 1 176 ? 8.738 -6.480 -7.179 1.00 94.00 176 TYR A O 1
ATOM 1375 N N . ASP A 1 177 ? 6.699 -5.763 -7.823 1.00 93.50 177 ASP A N 1
ATOM 1376 C CA . ASP A 1 177 ? 6.866 -4.333 -7.609 1.00 93.50 177 ASP A CA 1
ATOM 1377 C C . ASP A 1 177 ? 6.288 -3.937 -6.240 1.00 93.50 177 ASP A C 1
ATOM 1379 O O . ASP A 1 177 ? 5.594 -4.720 -5.582 1.00 93.50 177 ASP A O 1
ATOM 1383 N N . CYS A 1 178 ? 6.552 -2.704 -5.811 1.00 93.19 178 CYS A N 1
ATOM 1384 C CA . CYS A 1 178 ? 6.062 -2.184 -4.539 1.00 93.19 178 CYS A CA 1
ATOM 1385 C C . CYS A 1 178 ? 5.217 -0.927 -4.755 1.00 93.19 178 CYS A C 1
ATOM 1387 O O . CYS A 1 178 ? 5.554 -0.070 -5.568 1.00 93.19 178 CYS A O 1
ATOM 1389 N N . ARG A 1 179 ? 4.127 -0.795 -4.005 1.00 93.88 179 ARG A N 1
ATOM 1390 C CA . ARG A 1 179 ? 3.406 0.467 -3.843 1.00 93.88 179 ARG A CA 1
ATOM 1391 C C . ARG A 1 179 ? 3.504 0.893 -2.394 1.00 93.88 179 ARG A C 1
ATOM 1393 O O . ARG A 1 179 ? 3.154 0.116 -1.511 1.00 93.88 179 ARG A O 1
ATOM 1400 N N . ILE A 1 180 ? 3.908 2.135 -2.184 1.00 91.44 180 ILE A N 1
ATOM 1401 C CA . ILE A 1 180 ? 3.958 2.753 -0.868 1.00 91.44 180 ILE A CA 1
ATOM 1402 C C . ILE A 1 180 ? 2.809 3.748 -0.781 1.00 91.44 180 ILE A C 1
ATOM 1404 O O . ILE A 1 180 ? 2.632 4.593 -1.662 1.00 91.44 180 ILE A O 1
ATOM 1408 N N . THR A 1 181 ? 2.014 3.621 0.273 1.00 91.81 181 THR A N 1
ATOM 1409 C CA . THR A 1 181 ? 0.942 4.556 0.601 1.00 91.81 181 THR A CA 1
ATOM 1410 C C . THR A 1 181 ? 1.180 5.148 1.973 1.00 91.81 181 THR A C 1
ATOM 1412 O O . THR A 1 181 ? 1.531 4.421 2.900 1.00 91.81 181 THR A O 1
ATOM 1415 N N . VAL A 1 182 ? 0.935 6.447 2.105 1.00 87.75 182 VAL A N 1
ATOM 1416 C CA . VAL A 1 182 ? 0.893 7.130 3.396 1.00 87.75 182 VAL A CA 1
ATOM 1417 C C . VAL A 1 182 ? -0.517 7.646 3.604 1.00 87.75 182 VAL A C 1
ATOM 1419 O O . VAL A 1 182 ? -1.051 8.366 2.757 1.00 87.75 182 VAL A O 1
ATOM 1422 N N . SER A 1 183 ? -1.130 7.234 4.705 1.00 88.56 183 SER A N 1
ATOM 1423 C CA . SER A 1 183 ? -2.490 7.613 5.066 1.00 88.56 183 SER A CA 1
ATOM 1424 C C . SER A 1 183 ? -2.520 8.226 6.458 1.00 88.56 183 SER A C 1
ATOM 1426 O O . SER A 1 183 ? -1.743 7.838 7.328 1.00 88.56 183 SER A O 1
ATOM 1428 N N . ILE A 1 184 ? -3.446 9.152 6.671 1.00 85.69 184 ILE A N 1
ATOM 1429 C CA . ILE A 1 184 ? -3.813 9.637 7.997 1.00 85.69 184 ILE A CA 1
ATOM 1430 C C . ILE A 1 184 ? -5.036 8.862 8.443 1.00 85.69 184 ILE A C 1
ATOM 1432 O O . ILE A 1 184 ? -6.016 8.788 7.706 1.00 85.69 184 ILE A O 1
ATOM 1436 N N . GLU A 1 185 ? -4.990 8.335 9.655 1.00 85.81 185 GLU A N 1
ATOM 1437 C CA . GLU A 1 185 ? -6.130 7.757 10.348 1.00 85.81 185 GLU A CA 1
ATOM 1438 C C . GLU A 1 185 ? -6.480 8.675 11.525 1.00 85.81 185 GLU A C 1
ATOM 1440 O O . GLU A 1 185 ? -5.738 8.771 12.508 1.00 85.81 185 GLU A O 1
ATOM 1445 N N . LYS A 1 186 ? -7.588 9.413 11.395 1.00 85.38 186 LYS A N 1
ATOM 1446 C CA . LYS A 1 186 ? -8.117 10.274 12.459 1.00 85.38 186 LYS A CA 1
ATOM 1447 C C . LYS A 1 186 ? -9.234 9.520 13.185 1.00 85.38 186 LYS A C 1
ATOM 1449 O O . LYS A 1 186 ? -10.224 9.179 12.530 1.00 85.38 186 LYS A O 1
ATOM 1454 N N . PRO A 1 187 ? -9.119 9.246 14.496 1.00 82.38 187 PRO A N 1
ATOM 1455 C CA . PRO A 1 187 ? -10.239 8.692 15.244 1.00 82.38 187 PRO A CA 1
ATOM 1456 C C . PRO A 1 187 ? -11.392 9.700 15.222 1.00 82.38 187 PRO A C 1
ATOM 1458 O O . PRO A 1 187 ? -11.177 10.900 15.395 1.00 82.38 187 PRO A O 1
ATOM 1461 N N . LEU A 1 188 ? -12.613 9.227 14.992 1.00 79.81 188 LEU A N 1
ATOM 1462 C CA . LEU A 1 188 ? -13.797 10.077 15.095 1.00 79.81 188 LEU A CA 1
ATOM 1463 C C . LEU A 1 188 ? -14.384 9.944 16.500 1.00 79.81 188 LEU A C 1
ATOM 1465 O O . LEU A 1 188 ? -14.501 8.838 17.030 1.00 79.81 188 LEU A O 1
ATOM 1469 N N . GLU A 1 189 ? -14.742 11.076 17.110 1.00 70.75 189 GLU A N 1
ATOM 1470 C CA . GLU A 1 189 ? -15.363 11.086 18.435 1.00 70.75 189 GLU A CA 1
ATOM 1471 C C . GLU A 1 189 ? -16.663 10.272 18.436 1.00 70.75 189 GLU A C 1
ATOM 1473 O O . GLU A 1 189 ? -17.536 10.436 17.578 1.00 70.75 189 GLU A O 1
ATOM 1478 N N . GLN A 1 190 ? -16.794 9.399 19.433 1.00 64.50 190 GLN A N 1
ATOM 1479 C CA . GLN A 1 190 ? -17.952 8.533 19.626 1.00 64.50 190 GLN A CA 1
ATOM 1480 C C . GLN A 1 190 ? -19.141 9.361 20.130 1.00 64.50 190 GLN A C 1
ATOM 1482 O O . GLN A 1 190 ? -19.302 9.549 21.333 1.00 64.50 190 GLN A O 1
ATOM 1487 N N . LYS A 1 191 ? -19.967 9.890 19.220 1.00 57.03 191 LYS A N 1
ATOM 1488 C CA . LYS A 1 191 ? -21.162 10.668 19.603 1.00 5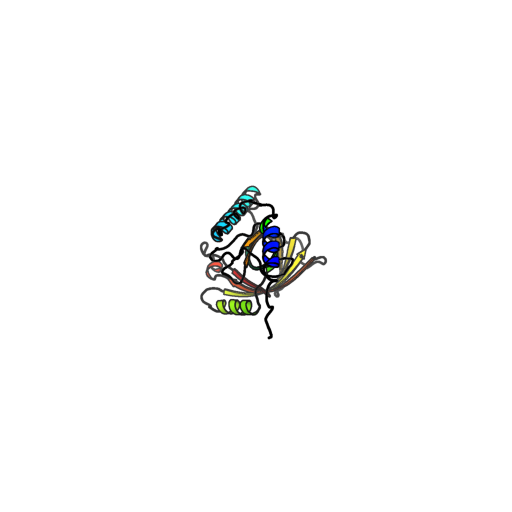7.03 191 LYS A CA 1
ATOM 1489 C C . LYS A 1 191 ? -22.445 9.838 19.710 1.00 57.03 191 LYS A C 1
ATOM 1491 O O . LYS A 1 191 ? -23.350 10.248 20.425 1.00 57.03 191 LYS A O 1
ATOM 1496 N N . GLU A 1 192 ? -22.524 8.669 19.070 1.00 54.78 192 GLU A N 1
ATOM 1497 C CA . GLU A 1 192 ? -23.716 7.800 19.065 1.00 54.78 192 GLU A CA 1
ATOM 1498 C C . GLU A 1 192 ? -23.337 6.311 18.987 1.00 54.78 192 GLU A C 1
ATOM 1500 O O . GLU A 1 192 ? -22.180 5.971 18.723 1.00 54.78 192 GLU A O 1
ATOM 1505 N N . SER A 1 193 ? -24.309 5.411 19.201 1.00 57.47 193 SER A N 1
ATOM 1506 C CA . SER A 1 193 ? -24.102 3.965 19.060 1.00 57.47 193 SER A CA 1
ATOM 1507 C C . SER A 1 193 ? -23.559 3.640 17.667 1.00 57.47 193 SER A C 1
ATOM 1509 O O . SER A 1 193 ? -24.214 3.926 16.660 1.00 57.47 193 SER A O 1
ATOM 1511 N N . LEU A 1 194 ? -22.374 3.031 17.614 1.00 65.81 194 LEU A N 1
ATOM 1512 C CA . LEU A 1 194 ? -21.684 2.651 16.384 1.00 65.81 194 LEU A CA 1
ATOM 1513 C C . LEU A 1 194 ? -22.386 1.464 15.708 1.00 65.81 194 LEU A C 1
ATOM 1515 O O . LEU A 1 194 ? -21.928 0.327 15.770 1.00 65.81 194 LEU A O 1
ATOM 1519 N N . ALA A 1 195 ? -23.520 1.730 15.068 1.00 68.44 195 ALA A N 1
ATOM 1520 C CA . ALA A 1 195 ? -24.164 0.786 14.171 1.00 68.44 195 ALA A CA 1
ATOM 1521 C C . ALA A 1 195 ? -23.621 0.987 12.752 1.00 68.44 195 ALA A C 1
ATOM 1523 O O . ALA A 1 195 ? -23.484 2.119 12.280 1.00 68.44 195 ALA A O 1
ATOM 1524 N N . VAL A 1 196 ? -23.327 -0.115 12.059 1.00 77.06 196 VAL A N 1
ATOM 1525 C CA . VAL A 1 196 ? -23.113 -0.085 10.608 1.00 77.06 196 VAL A CA 1
ATOM 1526 C C . VAL A 1 196 ? -24.405 0.433 9.976 1.00 77.06 196 VAL A C 1
ATOM 1528 O O . VAL A 1 196 ? -25.468 -0.147 10.187 1.00 77.06 196 VAL A O 1
ATOM 1531 N N . LYS A 1 197 ? -24.319 1.551 9.254 1.00 79.81 197 LYS A N 1
ATOM 1532 C CA . LYS A 1 197 ? -25.455 2.166 8.564 1.00 79.81 197 LYS A CA 1
ATOM 1533 C C . LYS A 1 197 ? -25.508 1.652 7.126 1.00 79.81 197 LYS A C 1
ATOM 1535 O O . LYS A 1 197 ? -24.488 1.266 6.551 1.00 79.81 197 LYS A O 1
ATOM 1540 N N . ASP A 1 198 ? -26.691 1.680 6.527 1.00 80.94 198 ASP A N 1
ATOM 1541 C CA . ASP A 1 198 ? -26.818 1.480 5.084 1.00 80.94 198 ASP A CA 1
ATOM 1542 C C . ASP A 1 198 ? -26.131 2.627 4.316 1.00 80.94 198 ASP A C 1
ATOM 1544 O O . ASP A 1 198 ? -25.914 3.716 4.851 1.00 80.94 198 ASP A O 1
ATOM 1548 N N . GLY A 1 199 ? -25.771 2.387 3.050 1.00 84.50 199 GLY A N 1
ATOM 1549 C CA . GLY A 1 199 ? -25.143 3.399 2.185 1.00 84.50 199 GLY A CA 1
ATOM 1550 C C . GLY A 1 199 ? -23.610 3.383 2.144 1.00 84.50 199 GLY A C 1
ATOM 1551 O O . GLY A 1 199 ? -23.004 4.316 1.618 1.00 84.50 199 GLY A O 1
ATOM 1552 N N . TRP A 1 200 ? -22.961 2.332 2.655 1.00 88.69 200 TRP A N 1
ATOM 1553 C CA . TRP A 1 200 ? -21.544 2.085 2.373 1.00 88.69 200 TRP A CA 1
ATOM 1554 C C . TRP A 1 200 ? -21.342 1.782 0.880 1.00 88.69 200 TRP A C 1
ATOM 1556 O O . TRP A 1 200 ? -22.158 1.109 0.252 1.00 88.69 200 TRP A O 1
ATOM 1566 N N . HIS A 1 201 ? -20.232 2.244 0.302 1.00 89.31 201 HIS A N 1
ATOM 1567 C CA . HIS A 1 201 ? -19.905 1.987 -1.110 1.00 89.31 201 HIS A CA 1
ATOM 1568 C C . HIS A 1 201 ? -18.861 0.871 -1.279 1.00 89.31 201 HIS A C 1
ATOM 1570 O O . HIS A 1 201 ? -18.598 0.410 -2.389 1.00 89.31 201 HIS A O 1
ATOM 1576 N N . SER A 1 202 ? -18.201 0.461 -0.192 1.00 90.25 202 SER A N 1
ATOM 1577 C CA . SER A 1 202 ? -17.243 -0.645 -0.187 1.00 90.25 202 SER A CA 1
ATOM 1578 C C . SER A 1 202 ? -17.327 -1.406 1.127 1.00 90.25 202 SER A C 1
ATOM 1580 O O . SER A 1 202 ? -17.162 -0.826 2.198 1.00 90.25 202 SER A O 1
ATOM 1582 N N . HIS A 1 203 ? -17.477 -2.724 1.030 1.00 92.00 203 HIS A N 1
ATOM 1583 C CA . HIS A 1 203 ? -17.359 -3.658 2.145 1.00 92.00 203 HIS A CA 1
ATOM 1584 C C . HIS A 1 203 ? -16.253 -4.666 1.845 1.00 92.00 203 HIS A C 1
ATOM 1586 O O . HIS A 1 203 ? -16.149 -5.185 0.732 1.00 92.00 203 HIS A O 1
ATOM 1592 N N . ARG A 1 204 ? -15.386 -4.914 2.830 1.00 89.44 204 ARG A N 1
ATOM 1593 C CA . ARG A 1 204 ? -14.327 -5.923 2.736 1.00 89.44 204 ARG A CA 1
ATOM 1594 C C . ARG A 1 204 ? -14.274 -6.736 4.013 1.00 89.44 204 ARG A C 1
ATOM 1596 O O . ARG A 1 204 ? -14.104 -6.175 5.095 1.00 89.44 204 ARG A O 1
ATOM 1603 N N . VAL A 1 205 ? -14.347 -8.051 3.861 1.00 91.00 205 VAL A N 1
ATOM 1604 C CA . VAL A 1 205 ? -13.948 -8.994 4.904 1.00 91.00 205 VAL A CA 1
ATOM 1605 C C . VAL A 1 205 ? -12.454 -9.220 4.739 1.00 91.00 205 VAL A C 1
ATOM 1607 O O . VAL A 1 205 ? -12.003 -9.560 3.650 1.00 91.00 205 VAL A O 1
ATOM 1610 N N . LYS A 1 206 ? -11.689 -8.964 5.794 1.00 88.81 206 LYS A N 1
ATOM 1611 C CA . LYS A 1 206 ? -10.246 -9.180 5.827 1.00 88.81 206 LYS A CA 1
ATOM 1612 C C . LYS A 1 206 ? -9.970 -10.323 6.782 1.00 88.81 206 LYS A C 1
ATOM 1614 O O . LYS A 1 206 ? -10.179 -10.163 7.984 1.00 88.81 206 LYS A O 1
ATOM 1619 N N . ASP A 1 207 ? -9.483 -11.435 6.251 1.00 89.38 207 ASP A N 1
ATOM 1620 C CA . ASP A 1 207 ? -8.890 -12.499 7.058 1.00 89.38 207 ASP A CA 1
ATOM 1621 C C . ASP A 1 207 ? -7.379 -12.260 7.099 1.00 89.38 207 ASP A C 1
ATOM 1623 O O . ASP A 1 207 ? -6.683 -12.427 6.090 1.00 89.38 207 ASP A O 1
ATOM 1627 N N . ARG A 1 208 ? -6.890 -11.751 8.234 1.00 88.50 208 ARG A N 1
ATOM 1628 C CA . ARG A 1 208 ? -5.529 -11.243 8.372 1.00 88.50 208 ARG A CA 1
ATOM 1629 C C . ARG A 1 208 ? -4.746 -12.045 9.398 1.00 88.50 208 ARG A C 1
ATOM 1631 O O . ARG A 1 208 ? -5.141 -12.188 10.550 1.00 88.50 208 ARG A O 1
ATOM 1638 N N . THR A 1 209 ? -3.566 -12.493 8.990 1.00 87.25 209 THR A N 1
ATOM 1639 C CA . THR A 1 209 ? -2.498 -12.880 9.913 1.00 87.25 209 THR A CA 1
ATOM 1640 C C . THR A 1 209 ? -1.449 -11.773 9.915 1.00 87.25 209 THR A C 1
ATOM 1642 O O . THR A 1 209 ? -0.821 -11.521 8.887 1.00 87.25 209 THR A O 1
ATOM 1645 N N . SER A 1 210 ? -1.283 -11.112 11.053 1.00 84.81 210 SER A N 1
ATOM 1646 C CA . SER A 1 210 ? -0.302 -10.056 11.285 1.00 84.81 210 SER A CA 1
ATOM 1647 C C . SER A 1 210 ? 0.882 -10.597 12.070 1.00 84.81 210 SER A C 1
ATOM 1649 O O . SER A 1 210 ? 0.714 -11.397 12.991 1.00 84.81 210 SER A O 1
ATOM 1651 N N . PHE A 1 211 ? 2.070 -10.123 11.724 1.00 82.44 211 PHE A N 1
ATOM 1652 C CA . PHE A 1 211 ? 3.298 -10.386 12.459 1.00 82.44 211 PHE A CA 1
ATOM 1653 C C . PHE A 1 211 ? 3.877 -9.056 12.910 1.00 82.44 211 PHE A C 1
ATOM 1655 O O . PHE A 1 211 ? 4.166 -8.204 12.069 1.00 82.44 211 PHE A O 1
ATOM 1662 N N . VAL A 1 212 ? 3.992 -8.871 14.222 1.00 78.75 212 VAL A N 1
ATOM 1663 C CA . VAL A 1 212 ? 4.414 -7.608 14.839 1.00 78.75 212 VAL A CA 1
ATOM 1664 C C . VAL A 1 212 ? 5.721 -7.833 15.588 1.00 78.75 212 VAL A C 1
ATOM 1666 O O . VAL A 1 212 ? 5.858 -8.829 16.302 1.00 78.75 212 VAL A O 1
ATOM 1669 N N . ASP A 1 213 ? 6.679 -6.916 15.442 1.00 74.31 213 ASP A N 1
ATOM 1670 C CA . ASP A 1 213 ? 7.933 -6.967 16.201 1.00 74.31 213 ASP A CA 1
ATOM 1671 C C . ASP A 1 213 ? 7.653 -6.994 17.718 1.00 74.31 213 ASP A C 1
ATOM 1673 O O . ASP A 1 213 ? 7.039 -6.083 18.281 1.00 74.31 213 ASP A O 1
ATOM 1677 N N . LEU A 1 214 ? 8.139 -8.033 18.403 1.00 64.88 214 LEU A N 1
ATOM 1678 C CA . LEU A 1 214 ? 7.973 -8.226 19.848 1.00 64.88 214 LEU A CA 1
ATOM 1679 C C . LEU A 1 214 ? 8.549 -7.059 20.666 1.00 64.88 214 LEU A C 1
ATOM 1681 O O . LEU A 1 214 ? 8.012 -6.709 21.721 1.00 64.88 214 LEU A O 1
ATOM 1685 N N . LYS A 1 215 ? 9.618 -6.414 20.177 1.00 63.44 215 LYS A N 1
ATOM 1686 C CA . LYS A 1 215 ? 10.251 -5.279 20.869 1.00 63.44 215 LYS A CA 1
ATOM 1687 C C . LYS A 1 215 ? 9.404 -4.008 20.800 1.00 63.44 215 LYS A C 1
ATOM 1689 O O . LYS A 1 215 ? 9.500 -3.172 21.698 1.00 63.44 215 LYS A O 1
ATOM 1694 N N . ALA A 1 216 ? 8.553 -3.876 19.780 1.00 57.44 216 ALA A N 1
ATOM 1695 C CA . ALA A 1 216 ? 7.651 -2.739 19.613 1.00 57.44 216 ALA A CA 1
ATOM 1696 C C . ALA A 1 216 ? 6.554 -2.707 20.686 1.00 57.44 216 ALA A C 1
ATOM 1698 O O . ALA A 1 216 ? 6.189 -1.634 21.166 1.00 57.44 216 ALA A O 1
ATOM 1699 N N . ARG A 1 217 ? 6.057 -3.882 21.095 1.00 53.75 217 ARG A N 1
ATOM 1700 C CA . ARG A 1 217 ? 4.931 -4.009 22.031 1.00 53.75 217 ARG A CA 1
ATOM 1701 C C . ARG A 1 217 ? 5.328 -3.822 23.497 1.00 53.75 217 ARG A C 1
ATOM 1703 O O . ARG A 1 217 ? 4.513 -3.385 24.300 1.00 53.75 217 ARG A O 1
ATOM 1710 N N . GLN A 1 218 ? 6.593 -4.078 23.835 1.00 58.34 218 GLN A N 1
ATOM 1711 C CA . GLN A 1 218 ? 7.148 -3.874 25.181 1.00 58.34 218 GLN A CA 1
ATOM 1712 C C . GLN A 1 218 ? 7.492 -2.401 25.492 1.00 58.34 218 GLN A C 1
ATOM 1714 O O . GLN A 1 218 ? 8.139 -2.114 26.495 1.00 58.34 218 GLN A O 1
ATOM 1719 N N . GLY A 1 219 ? 7.072 -1.449 24.648 1.00 53.09 219 GLY A N 1
ATOM 1720 C CA . GLY A 1 219 ? 7.247 -0.017 24.907 1.00 53.09 219 GLY A CA 1
ATOM 1721 C C . GLY A 1 219 ? 8.681 0.489 24.732 1.00 53.09 219 GLY A C 1
ATOM 1722 O O . GLY A 1 219 ? 9.011 1.586 25.185 1.00 53.09 219 GLY A O 1
ATOM 1723 N N . HIS A 1 220 ? 9.554 -0.270 24.063 1.00 48.97 220 HIS A N 1
ATOM 1724 C CA . HIS A 1 220 ? 10.892 0.213 23.744 1.00 48.97 220 HIS A CA 1
ATOM 1725 C C . HIS A 1 220 ? 10.815 1.298 22.663 1.00 48.97 220 HIS A C 1
ATOM 1727 O O . HIS A 1 220 ? 10.716 1.011 21.472 1.00 48.97 220 HIS A O 1
ATOM 1733 N N . SER A 1 221 ? 10.943 2.556 23.087 1.00 51.47 221 SER A N 1
ATOM 1734 C CA . SER A 1 221 ? 10.862 3.777 22.266 1.00 51.47 221 SER A CA 1
ATOM 1735 C C . SER A 1 221 ? 11.881 3.893 21.118 1.00 51.47 221 SER A C 1
ATOM 1737 O O . SER A 1 221 ? 11.870 4.882 20.391 1.00 51.47 221 SER A O 1
ATOM 1739 N N . LYS A 1 222 ? 12.774 2.907 20.948 1.00 49.19 222 LYS A N 1
ATOM 1740 C CA . LYS A 1 222 ? 13.839 2.886 19.929 1.00 49.19 222 LYS A CA 1
ATOM 1741 C C . LYS A 1 222 ? 13.821 1.655 19.012 1.00 49.19 222 LYS A C 1
ATOM 1743 O O . LYS A 1 222 ? 14.704 1.543 18.165 1.00 49.19 222 LYS A O 1
ATOM 1748 N N . ALA A 1 223 ? 12.880 0.723 19.173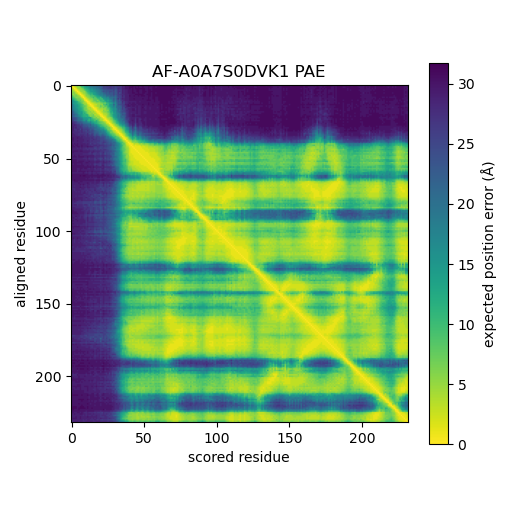 1.00 51.53 223 ALA A N 1
ATOM 1749 C CA . ALA A 1 223 ? 12.763 -0.424 18.270 1.00 51.53 223 ALA A CA 1
ATOM 1750 C C . ALA A 1 223 ? 11.967 -0.036 17.014 1.00 51.53 223 ALA A C 1
ATOM 1752 O O . ALA A 1 223 ? 10.959 0.662 17.107 1.00 51.53 223 ALA A O 1
ATOM 1753 N N . SER A 1 224 ? 12.416 -0.482 15.838 1.00 55.31 224 SER A N 1
ATOM 1754 C CA . SER A 1 224 ? 11.672 -0.332 14.586 1.00 55.31 224 SER A CA 1
ATOM 1755 C C . SER A 1 224 ? 10.333 -1.061 14.700 1.00 55.31 224 SER A C 1
ATOM 1757 O O . SER A 1 224 ? 10.304 -2.286 14.668 1.00 55.31 224 SER A O 1
ATOM 1759 N N . GLN A 1 225 ? 9.230 -0.327 14.838 1.00 71.62 225 GLN A N 1
ATOM 1760 C CA . GLN A 1 225 ? 7.898 -0.922 14.867 1.00 71.62 225 GLN A CA 1
ATOM 1761 C C . GLN A 1 225 ? 7.490 -1.270 13.435 1.00 71.62 225 GLN A C 1
ATOM 1763 O O . GLN A 1 225 ? 7.033 -0.411 12.686 1.00 71.62 225 GLN A O 1
ATOM 1768 N N . TRP A 1 226 ? 7.717 -2.515 13.026 1.00 80.19 226 TRP A N 1
ATOM 1769 C CA . TRP A 1 226 ? 7.218 -3.024 11.754 1.00 80.19 226 TRP A CA 1
ATOM 1770 C C . TRP A 1 226 ? 6.129 -4.065 11.996 1.00 80.19 226 TRP A C 1
ATOM 1772 O O . TRP A 1 226 ? 6.132 -4.794 12.992 1.00 80.19 226 TRP A O 1
ATOM 1782 N N . GLN A 1 227 ? 5.193 -4.114 11.054 1.00 84.69 227 GLN A N 1
ATOM 1783 C CA . GLN A 1 227 ? 4.125 -5.095 10.998 1.00 84.69 227 GLN A CA 1
ATOM 1784 C C . GLN A 1 227 ? 4.053 -5.645 9.575 1.00 84.69 227 GLN A C 1
ATOM 1786 O O . GLN A 1 227 ? 4.076 -4.883 8.608 1.00 84.69 227 GLN A O 1
ATOM 1791 N N . ALA A 1 228 ? 3.969 -6.967 9.445 1.00 87.56 228 ALA A N 1
ATOM 1792 C CA . ALA A 1 228 ? 3.719 -7.632 8.173 1.00 87.56 228 ALA A CA 1
ATOM 1793 C C . ALA A 1 228 ? 2.327 -8.268 8.185 1.00 87.56 228 ALA A C 1
ATOM 1795 O O . ALA A 1 228 ? 2.050 -9.157 8.991 1.00 87.56 228 ALA A O 1
ATOM 1796 N N . ASP A 1 229 ? 1.466 -7.826 7.268 1.00 88.88 229 ASP A N 1
ATOM 1797 C CA . ASP A 1 229 ? 0.083 -8.284 7.167 1.00 88.88 229 ASP A CA 1
ATOM 1798 C C . ASP A 1 229 ? -0.128 -9.211 5.973 1.00 88.88 229 ASP A C 1
ATOM 1800 O O . ASP A 1 229 ? -0.029 -8.811 4.812 1.00 88.88 229 ASP A O 1
ATOM 1804 N N . PHE A 1 230 ? -0.540 -10.442 6.261 1.00 88.81 230 PHE A N 1
ATOM 1805 C CA . PHE A 1 230 ? -1.001 -11.409 5.273 1.00 88.81 230 PHE A CA 1
ATOM 1806 C C . PHE A 1 230 ? -2.517 -11.409 5.288 1.00 88.81 230 PHE A C 1
ATOM 1808 O O . PHE A 1 230 ? -3.127 -12.012 6.166 1.00 88.81 230 PHE A O 1
ATOM 1815 N N . THR A 1 231 ? -3.119 -10.703 4.335 1.00 89.19 231 THR A N 1
ATOM 1816 C CA . THR A 1 231 ? -4.578 -10.592 4.227 1.00 89.19 231 THR A CA 1
ATOM 1817 C C . THR A 1 231 ? -5.080 -11.390 3.027 1.00 89.19 231 THR A C 1
ATOM 1819 O O . THR A 1 231 ? -4.498 -11.286 1.943 1.00 89.19 231 THR A O 1
ATOM 1822 N N . ARG A 1 232 ? -6.138 -12.177 3.230 1.00 83.88 232 ARG A N 1
ATOM 1823 C CA . ARG A 1 232 ? -6.943 -12.801 2.173 1.00 83.88 232 ARG A CA 1
ATOM 1824 C C . ARG A 1 232 ? -8.254 -12.054 1.986 1.00 83.88 232 ARG A C 1
ATOM 1826 O O . ARG A 1 232 ? -8.781 -11.541 3.001 1.00 83.88 232 ARG A O 1
#

InterPro domains:
  IPR004206 mRNA triphosphatase Cet1-like [PF02940] (66-215)
  IPR033469 CYTH-like domain superfamily [SSF55154] (52-213)
  IPR037009 mRNA triphosphatase Cet1-like superfamily [G3DSA:3.20.100.10] (14-232)

Foldseek 3Di:
DDDDDDDDDPPVVVVVVVVVVVPDPPPPPPPPPPPPLLDDDVVVVVVVVVVVVVVVCVVVVVPPQKDKDKDKFWWAWAFLVPRDGDDPLDPPRAKGWCPPVNSVRIDTDTDDDPVVLVVVVVVPVPPPWWDKDWWKWKWFAAPQQWIWIATPVGDIFTWRKAWPDWIWIDGSPDPTTMIITIIMTHGDDCPDPPDDDPHTPDIDIWGKIKTWGPCVVVPPPPDDTDMDISTD

Solvent-accessible surface area (backbone atoms only — not comparable to full-atom values): 13954 Å² total; per-residue (Å²): 142,86,80,87,90,80,90,88,74,70,70,68,60,58,57,57,57,57,59,65,64,69,73,60,81,82,72,80,64,70,74,74,75,68,79,79,78,62,32,61,59,56,66,56,54,51,48,55,53,54,48,53,52,52,56,52,34,64,73,70,65,62,82,66,87,56,45,79,48,77,47,80,42,55,14,39,40,18,30,69,86,75,64,44,80,57,71,85,77,49,88,90,39,53,36,30,76,50,49,74,81,70,37,60,70,42,45,78,47,79,53,72,55,72,70,55,50,57,49,57,58,59,73,61,73,53,74,90,63,40,47,81,44,79,50,50,34,42,39,38,33,34,94,81,41,36,33,45,36,33,38,89,88,64,54,73,48,50,30,36,55,48,76,79,43,77,52,38,33,43,33,64,90,45,100,46,21,41,35,42,36,34,30,42,40,33,71,55,83,85,83,65,86,90,65,91,67,88,79,56,82,44,78,44,74,36,48,29,44,34,36,34,32,56,56,39,76,73,68,44,93,81,48,80,73,50,72,50,77,50,69,88